Protein AF-A0A6H5I797-F1 (afdb_monomer)

Secondary structure (DSSP, 8-state):
---TT--------TTSGGGGGHHHHHHHHHHHHHHHHHHHHTTTS-HHHHHHHHHHHHHHHHHHHHHHHHH-S--GGGS-HHHHHHHHHHHHHHHHHHHTHHHHHHHHHHHHS-GGGS----TTS-------TT--PPP-HHHHHH-HHHHHHHHHHHHHHHHHHTSHHHHHHHHHHH----HHHHHHHHHHHHHHHHHHHHHHHHHHHHHHHHHHHHHHTTSS-HHHHHHHHHHHHHHHHHHHHHHHHHHHHHHTTSTTHHHHHHHHHHHHHHHHHHHHTTHHHHTTHHHHH-TTTHHHHHHHHHHHHHHHHHHHHHHHHHHHHHHHHHH--STT-------

Sequence (343 aa):
MLSKDGRRIKFFLPGKTWEVFWPLLLYSVGYVGSILLAGRWASDHSPQRLLSHGMILNGLLHCVYAMMINFWPYHPYGYPVIMHLLYKLWHVLHGVANSFFLPSAYTILARNVPMRYRASVDDSYEFVDQKGPNYRPPVPWSEMFRSLPVWTLIVTHAVYFVTQFYSPLGQTMTINFYHPATYEELRLLQFKRIVAELPPFFVAIACTLLSGCLSDWLVAKSYLTRDRSRKVFQFVGAAVPMGGLMILRVIFVSSFHTYYYEDVLNVVKFGWLVFVGLACVQSSGFLINHMDLSPYYAGLLVAISEVANQVVMCLLIWIFGFYVSIIAETFYPSRGQTINVFV

Structure (mmCIF, N/CA/C/O backbone):
data_AF-A0A6H5I797-F1
#
_entry.id   AF-A0A6H5I797-F1
#
loop_
_atom_site.group_PDB
_atom_site.id
_atom_site.type_symbol
_atom_site.label_atom_id
_atom_site.label_alt_id
_atom_site.label_comp_id
_atom_site.label_asym_id
_atom_site.label_entity_id
_atom_site.label_seq_id
_atom_site.pdbx_PDB_ins_code
_atom_site.Cartn_x
_atom_site.Cartn_y
_atom_site.Cartn_z
_atom_site.occupancy
_atom_site.B_iso_or_equiv
_atom_site.auth_seq_id
_atom_site.auth_comp_id
_atom_site.auth_asym_id
_atom_site.auth_atom_id
_atom_site.pdbx_PDB_model_num
ATOM 1 N N . MET A 1 1 ? -35.537 34.070 21.928 1.00 33.53 1 MET A N 1
ATOM 2 C CA . MET A 1 1 ? -36.587 33.341 22.673 1.00 33.53 1 MET A CA 1
ATOM 3 C C . MET A 1 1 ? -35.970 32.089 23.277 1.00 33.53 1 MET A C 1
ATOM 5 O O . MET A 1 1 ? -35.456 31.264 22.535 1.00 33.53 1 MET A O 1
ATOM 9 N N . LEU A 1 2 ? -35.918 32.010 24.608 1.00 29.94 2 LEU A N 1
ATOM 10 C CA . LEU A 1 2 ? -35.409 30.859 25.362 1.00 29.94 2 LEU A CA 1
ATOM 11 C C . LEU A 1 2 ? -36.492 29.770 25.425 1.00 29.94 2 LEU A C 1
ATOM 13 O O . LEU A 1 2 ? -37.646 30.078 25.711 1.00 29.94 2 LEU A O 1
ATOM 17 N N . SER A 1 3 ? -36.116 28.517 25.162 1.00 38.38 3 SER A N 1
ATOM 18 C CA . SER A 1 3 ? -36.934 27.344 25.497 1.00 38.38 3 SER A CA 1
ATOM 19 C C . SER A 1 3 ? -36.911 27.120 27.015 1.00 38.38 3 SER A C 1
ATOM 21 O O . SER A 1 3 ? -35.909 27.421 27.667 1.00 38.38 3 SER A O 1
ATOM 23 N N . LYS A 1 4 ? -38.015 26.599 27.562 1.00 43.41 4 LYS A N 1
ATOM 24 C CA . LYS A 1 4 ? -38.332 26.479 28.998 1.00 43.41 4 LYS A CA 1
ATOM 25 C C . LYS A 1 4 ? -37.363 25.629 29.845 1.00 43.41 4 LYS A C 1
ATOM 27 O O . LYS A 1 4 ? -37.503 25.644 31.059 1.00 43.41 4 LYS A O 1
ATOM 32 N N . ASP A 1 5 ? -36.342 24.998 29.260 1.00 44.72 5 ASP A N 1
ATOM 33 C CA . ASP A 1 5 ? -35.442 24.071 29.972 1.00 44.72 5 ASP A CA 1
ATOM 34 C C . ASP A 1 5 ? -34.021 24.598 30.243 1.00 44.72 5 ASP A C 1
ATOM 36 O O . ASP A 1 5 ? -33.109 23.819 30.517 1.00 44.72 5 ASP A O 1
ATOM 40 N N . GLY A 1 6 ? -33.764 25.906 30.138 1.00 40.03 6 GLY A N 1
ATOM 41 C CA . GLY A 1 6 ? -32.477 26.501 30.554 1.00 40.03 6 GLY A CA 1
ATOM 42 C C . GLY A 1 6 ? -31.237 26.059 29.753 1.00 40.03 6 GLY A C 1
ATOM 43 O O . GLY A 1 6 ? -30.152 26.615 29.928 1.00 40.03 6 GLY A O 1
ATOM 44 N N . ARG A 1 7 ? -31.368 25.121 28.808 1.00 39.78 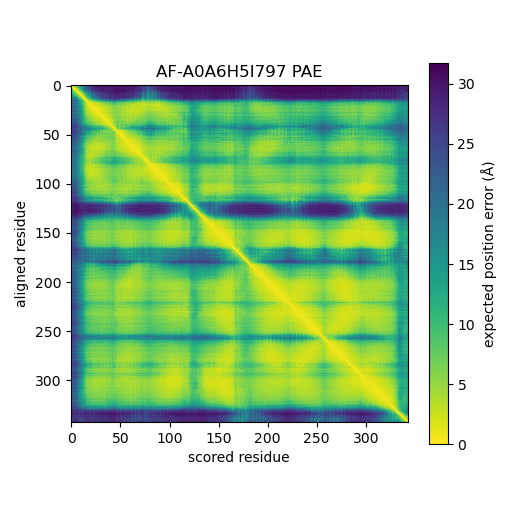7 ARG A N 1
ATOM 45 C CA . ARG A 1 7 ? -30.320 24.797 27.839 1.00 39.78 7 ARG A CA 1
ATOM 46 C C . ARG A 1 7 ? -30.306 25.897 26.790 1.00 39.78 7 ARG A C 1
ATOM 48 O O . ARG A 1 7 ? -31.225 26.014 25.981 1.00 39.78 7 ARG A O 1
ATOM 55 N N . ARG A 1 8 ? -29.250 26.717 26.798 1.00 33.53 8 ARG A N 1
ATOM 56 C CA . ARG A 1 8 ? -28.963 27.636 25.691 1.00 33.53 8 ARG A CA 1
ATOM 57 C C . ARG A 1 8 ? -28.931 26.813 24.404 1.00 33.53 8 ARG A C 1
ATOM 59 O O . ARG A 1 8 ? -27.980 26.069 24.176 1.00 33.53 8 ARG A O 1
ATOM 66 N N . ILE A 1 9 ? -29.942 26.968 23.553 1.00 41.69 9 ILE A N 1
ATOM 67 C CA . ILE A 1 9 ? -29.821 26.611 22.142 1.00 41.69 9 ILE A CA 1
ATOM 68 C C . ILE A 1 9 ? -28.758 27.569 21.608 1.00 41.69 9 ILE A C 1
ATOM 70 O O . ILE A 1 9 ? -29.028 28.747 21.373 1.00 41.69 9 ILE A O 1
ATOM 74 N N . LYS A 1 10 ? -27.509 27.098 21.526 1.00 39.59 10 LYS A N 1
ATOM 75 C CA . LYS A 1 10 ? -26.459 27.802 20.796 1.00 39.59 10 LYS A CA 1
ATOM 76 C C . LYS A 1 10 ? -26.920 27.831 19.343 1.00 39.59 10 LYS A C 1
ATOM 78 O O . LYS A 1 10 ? -26.756 26.853 18.622 1.00 39.59 10 LYS A O 1
ATOM 83 N N . PHE A 1 11 ? -27.519 28.942 18.925 1.00 38.69 11 PHE A N 1
ATOM 84 C CA . PHE A 1 11 ? -27.582 29.288 17.514 1.00 38.69 11 PHE A CA 1
ATOM 85 C C . PHE A 1 11 ? -26.130 29.372 17.041 1.00 38.69 11 PHE A C 1
ATOM 87 O O . PHE A 1 11 ? -25.407 30.303 17.393 1.00 38.69 11 PHE A O 1
ATOM 94 N N . PHE A 1 12 ? -25.670 28.330 16.347 1.00 47.66 12 PHE A N 1
ATOM 95 C CA . PHE A 1 12 ? -24.372 28.335 15.689 1.00 47.66 12 PHE A CA 1
ATOM 96 C C . PHE A 1 12 ? -24.355 29.531 14.737 1.00 47.66 12 PHE A C 1
ATOM 98 O O . PHE A 1 12 ? -25.178 29.621 13.828 1.00 47.66 12 PHE A O 1
ATOM 105 N N . LEU A 1 13 ? -23.450 30.475 14.995 1.00 46.41 13 LEU A N 1
ATOM 106 C CA . LEU A 1 13 ? -23.234 31.639 14.147 1.00 46.41 13 LEU A CA 1
ATOM 107 C C . LEU A 1 13 ? -23.001 31.163 12.697 1.00 46.41 13 LEU A C 1
ATOM 109 O O . LEU A 1 13 ? -22.087 30.364 12.471 1.00 46.41 13 LEU A O 1
ATOM 113 N N . PRO A 1 14 ? -23.773 31.651 11.709 1.00 50.31 14 PRO A N 1
ATOM 114 C CA . PRO A 1 14 ? -23.745 31.170 10.322 1.00 50.31 14 PRO A CA 1
ATOM 115 C C . PRO A 1 14 ? -22.442 31.486 9.560 1.00 50.31 14 PRO A C 1
ATOM 117 O O . PRO A 1 14 ? -22.324 31.147 8.389 1.00 50.31 14 PRO A O 1
ATOM 120 N N . GLY A 1 15 ? -21.448 32.108 10.203 1.00 59.19 15 GLY A N 1
ATOM 121 C CA . GLY A 1 15 ? -20.184 32.490 9.566 1.00 59.19 15 GLY A CA 1
ATOM 122 C C . GLY A 1 15 ? -19.125 31.384 9.481 1.00 59.19 15 GLY A C 1
ATOM 123 O O . GLY A 1 15 ? -18.232 31.485 8.650 1.00 59.19 15 GLY A O 1
ATOM 124 N N . LYS A 1 16 ? -19.201 30.331 10.311 1.00 65.06 16 LYS A N 1
ATOM 125 C CA . LYS A 1 16 ? -18.132 29.309 10.422 1.00 65.06 16 LYS A CA 1
ATOM 126 C C . LYS A 1 16 ? -18.528 27.896 9.987 1.00 65.06 16 LYS A C 1
ATOM 128 O O . LYS A 1 16 ? -17.754 26.960 10.150 1.00 65.06 16 LYS A O 1
ATOM 133 N N . THR A 1 17 ? -19.724 27.709 9.432 1.00 70.69 17 THR A N 1
ATOM 134 C CA . THR A 1 17 ? -20.195 26.391 8.956 1.00 70.69 17 THR A CA 1
ATOM 135 C C . THR A 1 17 ? -19.337 25.839 7.816 1.00 70.69 17 THR A C 1
ATOM 137 O O . THR A 1 17 ? -19.175 24.629 7.691 1.00 70.69 17 THR A O 1
ATOM 140 N N . TRP A 1 18 ? -18.726 26.721 7.023 1.00 81.25 18 TRP A N 1
ATOM 141 C CA . TRP A 1 18 ? -17.834 26.348 5.926 1.00 81.25 18 TRP A CA 1
ATOM 142 C C . TRP A 1 18 ? -16.467 25.838 6.394 1.00 81.25 18 TRP A C 1
ATOM 144 O O . TRP A 1 18 ? -15.746 25.218 5.614 1.00 81.25 18 TRP A O 1
ATOM 154 N N . GLU A 1 19 ? -16.103 26.029 7.668 1.00 84.75 19 GLU A N 1
ATOM 155 C CA . GLU A 1 19 ? -14.804 25.565 8.160 1.00 84.75 19 GLU A CA 1
ATOM 156 C C . GLU A 1 19 ? -14.690 24.033 8.207 1.00 84.75 19 GLU A C 1
ATOM 158 O O . GLU A 1 19 ? -13.588 23.492 8.245 1.00 84.75 19 GLU A O 1
ATOM 163 N N . VAL A 1 20 ? -15.818 23.325 8.121 1.00 82.38 20 VAL A N 1
ATOM 164 C CA . VAL A 1 20 ? -15.899 21.858 8.063 1.00 82.38 20 VAL A CA 1
ATOM 165 C C . VAL A 1 20 ? -15.230 21.283 6.799 1.00 82.38 20 VAL A C 1
ATOM 167 O O . VAL A 1 20 ? -14.784 20.136 6.796 1.00 82.38 20 VAL A O 1
ATOM 170 N N . PHE A 1 21 ? -15.119 22.072 5.725 1.00 85.69 21 PHE A N 1
ATOM 171 C CA . PHE A 1 21 ? -14.580 21.621 4.435 1.00 85.69 21 PHE A CA 1
ATOM 172 C C . PHE A 1 21 ? -13.052 21.781 4.308 1.00 85.69 21 PHE A C 1
ATOM 174 O O . PHE A 1 21 ? -12.435 21.119 3.469 1.00 85.69 21 PHE A O 1
ATOM 181 N N . TRP A 1 22 ? -12.427 22.611 5.154 1.00 86.81 22 TRP A N 1
ATOM 182 C CA . TRP A 1 22 ? -10.995 22.936 5.078 1.00 86.81 22 TRP A CA 1
ATOM 183 C C . TRP A 1 22 ? -10.050 21.738 5.202 1.00 86.81 22 TRP A C 1
ATOM 185 O O . TRP A 1 22 ? -9.123 21.668 4.393 1.00 86.81 22 TRP A O 1
ATOM 195 N N . PRO A 1 23 ? -10.240 20.782 6.137 1.00 87.12 23 PRO A N 1
ATOM 196 C CA . PRO A 1 23 ? -9.301 19.672 6.284 1.00 87.12 23 PRO A CA 1
ATOM 197 C C . PRO A 1 23 ? -9.119 18.865 4.999 1.00 87.12 23 PRO A C 1
ATOM 199 O O . PRO A 1 23 ? -7.999 18.503 4.650 1.00 87.12 23 PRO A O 1
ATOM 202 N N . LEU A 1 24 ? -10.214 18.617 4.272 1.00 84.38 24 LEU A N 1
ATOM 203 C CA . LEU A 1 24 ? -10.170 17.855 3.027 1.00 84.38 24 LEU A CA 1
ATOM 204 C C . LEU A 1 24 ? -9.509 18.657 1.895 1.00 84.38 24 LEU A C 1
ATOM 206 O O . LEU A 1 24 ? -8.706 18.110 1.143 1.00 84.38 24 LEU A O 1
ATOM 210 N N . LEU A 1 25 ? -9.796 19.959 1.813 1.00 85.38 25 LEU A N 1
ATOM 211 C CA . LEU A 1 25 ? -9.177 20.843 0.826 1.00 85.38 25 LEU A CA 1
ATOM 212 C C . LEU A 1 25 ? -7.657 20.944 1.029 1.00 85.38 25 LEU A C 1
ATOM 214 O O . LEU A 1 25 ? -6.895 20.794 0.076 1.00 85.38 25 LEU A O 1
ATOM 218 N N . LEU A 1 26 ? -7.215 21.158 2.272 1.00 86.00 26 LEU A N 1
ATOM 219 C CA . LEU A 1 26 ? -5.796 21.234 2.629 1.00 86.00 26 LEU A CA 1
ATOM 220 C C . LEU A 1 26 ? -5.072 19.920 2.329 1.00 86.00 26 LEU A C 1
ATOM 222 O O . LEU A 1 26 ? -3.973 19.946 1.775 1.00 86.00 26 LEU A O 1
ATOM 226 N N . TYR A 1 27 ? -5.713 18.786 2.627 1.00 85.50 27 TYR A N 1
ATOM 227 C CA . TYR A 1 27 ? -5.203 17.472 2.251 1.00 85.50 27 TYR A CA 1
ATOM 228 C C . TYR A 1 27 ? -4.970 17.377 0.737 1.00 85.50 27 TYR A C 1
ATOM 230 O O . TYR A 1 27 ? -3.868 17.043 0.325 1.00 85.50 27 TYR A O 1
ATOM 238 N N . SER A 1 28 ? -5.926 17.762 -0.110 1.00 81.56 28 SER A N 1
ATOM 239 C CA . SER A 1 28 ? -5.713 17.709 -1.566 1.00 81.56 28 SER A CA 1
ATOM 240 C C . SER A 1 28 ? -4.633 18.616 -2.092 1.00 81.56 28 SER A C 1
ATOM 242 O O . SER A 1 28 ? -3.858 18.210 -2.953 1.00 81.56 28 SER A O 1
ATOM 244 N N . VAL A 1 29 ? -4.584 19.854 -1.607 1.00 83.44 29 VAL A N 1
ATOM 245 C CA . VAL A 1 29 ? -3.549 20.792 -2.043 1.00 83.44 29 VAL A CA 1
ATOM 246 C C . VAL A 1 29 ? -2.172 20.224 -1.690 1.00 83.44 29 VAL A C 1
ATOM 248 O O . VAL A 1 29 ? -1.271 20.235 -2.530 1.00 83.44 29 VAL A O 1
ATOM 251 N N . GLY A 1 30 ? -2.036 19.635 -0.497 1.00 82.94 30 GLY A N 1
ATOM 252 C CA . GLY A 1 30 ? -0.839 18.899 -0.100 1.00 82.94 30 GLY A CA 1
ATOM 253 C C . GLY A 1 30 ? -0.569 17.672 -0.974 1.00 82.94 30 GLY A C 1
ATOM 254 O O . GLY A 1 30 ? 0.572 17.453 -1.372 1.00 82.94 30 GLY A O 1
ATOM 255 N N . TYR A 1 31 ? -1.604 16.907 -1.332 1.00 79.00 31 TYR A N 1
ATOM 256 C CA . TYR A 1 31 ? -1.493 15.684 -2.132 1.00 79.00 31 TYR A CA 1
ATOM 257 C C . TYR A 1 31 ? -0.987 15.998 -3.536 1.00 79.00 31 TYR A C 1
ATOM 259 O O . TYR A 1 31 ? 0.056 15.498 -3.957 1.00 79.00 31 TYR A O 1
ATOM 267 N N . VAL A 1 32 ? -1.656 16.914 -4.232 1.00 77.88 32 VAL A N 1
ATOM 268 C CA . VAL A 1 32 ? -1.263 17.354 -5.573 1.00 77.88 32 VAL A CA 1
ATOM 269 C C . VAL A 1 32 ? 0.124 17.998 -5.543 1.00 77.88 32 VAL A C 1
ATOM 271 O O . VAL A 1 32 ? 0.976 17.664 -6.367 1.00 77.88 32 VAL A O 1
ATOM 274 N N . GLY A 1 33 ? 0.391 18.868 -4.563 1.00 76.75 33 GLY A N 1
ATOM 275 C CA . GLY A 1 33 ? 1.701 19.500 -4.393 1.00 76.75 33 GLY A CA 1
ATOM 276 C C . GLY A 1 33 ? 2.824 18.482 -4.183 1.00 76.75 33 GLY A C 1
ATOM 277 O O . GLY A 1 33 ? 3.874 18.584 -4.818 1.00 76.75 33 GLY A O 1
ATOM 278 N N . SER A 1 34 ? 2.588 17.460 -3.357 1.00 75.62 34 SER A N 1
ATOM 279 C CA . SER A 1 34 ? 3.562 16.402 -3.070 1.00 75.62 34 SER A CA 1
ATOM 280 C C . SER A 1 34 ? 3.952 15.602 -4.309 1.00 75.62 34 SER A C 1
ATOM 282 O O . SER A 1 34 ? 5.135 15.365 -4.553 1.00 75.62 34 SER A O 1
ATOM 284 N N . ILE A 1 35 ? 2.965 15.250 -5.132 1.00 70.94 35 ILE A N 1
ATOM 285 C CA . ILE A 1 35 ? 3.157 14.503 -6.373 1.00 70.94 35 ILE A CA 1
ATOM 286 C C . ILE A 1 35 ? 3.951 15.327 -7.388 1.00 70.94 35 ILE A C 1
ATOM 288 O O . ILE A 1 35 ? 4.846 14.798 -8.045 1.00 70.94 35 ILE A O 1
ATOM 292 N N . LEU A 1 36 ? 3.659 16.625 -7.509 1.00 69.94 36 LEU A N 1
ATOM 293 C CA . LEU A 1 36 ? 4.378 17.521 -8.419 1.00 69.94 36 LEU A CA 1
ATOM 294 C C . LEU A 1 36 ? 5.838 17.727 -7.995 1.00 69.94 36 LEU A C 1
ATOM 296 O O . LEU A 1 36 ? 6.734 17.706 -8.842 1.00 69.94 36 LEU A O 1
ATOM 300 N N . LEU A 1 37 ? 6.087 17.896 -6.693 1.00 69.38 37 LEU A N 1
ATOM 301 C CA . LEU A 1 37 ? 7.438 18.013 -6.138 1.00 69.38 37 LEU A CA 1
ATOM 302 C C . LEU A 1 37 ? 8.238 16.724 -6.338 1.00 69.38 37 LEU A C 1
ATOM 304 O O . LEU A 1 37 ? 9.382 16.783 -6.789 1.00 69.38 37 LEU A O 1
ATOM 308 N N . ALA A 1 38 ? 7.619 15.566 -6.090 1.00 66.94 38 ALA A N 1
ATOM 309 C CA . ALA A 1 38 ? 8.217 14.275 -6.403 1.00 66.94 38 ALA 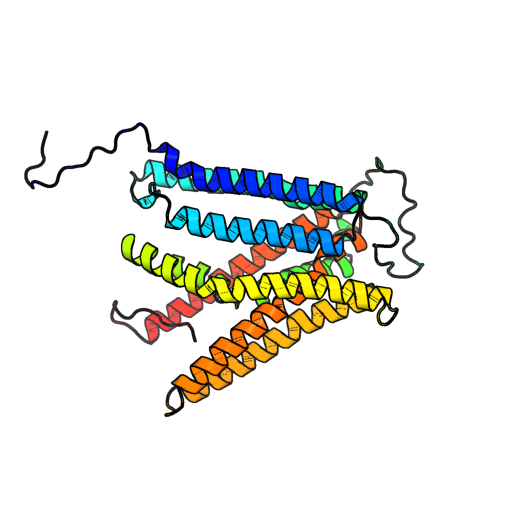A CA 1
ATOM 310 C C . ALA A 1 38 ? 8.524 14.174 -7.910 1.00 66.94 38 ALA A C 1
ATOM 312 O O . ALA A 1 38 ? 9.651 13.900 -8.302 1.00 66.94 38 ALA A O 1
ATOM 313 N N . GLY A 1 39 ? 7.575 14.510 -8.784 1.00 62.28 39 GLY A N 1
ATOM 314 C CA . GLY A 1 39 ? 7.788 14.499 -10.233 1.00 62.28 39 GLY A CA 1
ATOM 315 C C . GLY A 1 39 ? 8.987 15.334 -10.705 1.00 62.28 39 GLY A C 1
ATOM 316 O O . GLY A 1 39 ? 9.676 14.918 -11.632 1.00 62.28 39 GLY A O 1
ATOM 317 N N . ARG A 1 40 ? 9.282 16.475 -10.063 1.00 65.62 40 ARG A N 1
ATOM 318 C CA . ARG A 1 40 ? 10.490 17.271 -10.355 1.00 65.62 40 ARG A CA 1
ATOM 319 C C . ARG A 1 40 ? 11.770 16.611 -9.856 1.00 65.62 40 ARG A C 1
ATOM 321 O O . ARG A 1 40 ? 12.739 16.567 -10.594 1.00 65.62 40 ARG A O 1
ATOM 328 N N . TRP A 1 41 ? 11.766 16.062 -8.644 1.00 64.50 41 TRP A N 1
ATOM 329 C CA . TRP A 1 41 ? 12.924 15.347 -8.090 1.00 64.50 41 TRP A CA 1
ATOM 330 C C . TRP A 1 41 ? 13.309 14.110 -8.935 1.00 64.50 41 TRP A C 1
ATOM 332 O O . TRP A 1 41 ? 14.457 13.662 -8.929 1.00 64.50 41 TRP A O 1
ATOM 342 N N . ALA A 1 42 ? 12.343 13.572 -9.690 1.00 56.03 42 ALA A N 1
ATOM 343 C CA . ALA A 1 42 ? 12.475 12.404 -10.560 1.00 56.03 42 ALA A CA 1
ATOM 344 C C . ALA A 1 42 ? 13.542 12.545 -11.639 1.00 56.03 42 ALA A C 1
ATOM 346 O O . ALA A 1 42 ? 14.129 11.540 -12.033 1.00 56.03 42 ALA A O 1
ATOM 347 N N . SER A 1 43 ? 13.741 13.761 -12.159 1.00 57.62 43 SER A N 1
ATOM 348 C CA . SER A 1 43 ? 14.631 13.993 -13.299 1.00 57.62 43 SER A CA 1
ATOM 349 C C . SER A 1 43 ? 16.074 13.607 -12.987 1.00 57.62 43 SER A C 1
ATOM 351 O O . SER A 1 43 ? 16.812 13.219 -13.891 1.00 57.62 43 SER A O 1
ATOM 353 N N . ASP A 1 44 ? 16.440 13.639 -11.703 1.00 59.50 44 ASP A N 1
ATOM 354 C CA . ASP A 1 44 ? 17.831 13.567 -11.267 1.00 59.50 44 ASP A CA 1
ATOM 355 C C . ASP A 1 44 ? 18.157 12.256 -10.516 1.00 59.50 44 ASP A C 1
ATOM 357 O O . ASP A 1 44 ? 19.322 11.969 -10.246 1.00 59.50 44 ASP A O 1
ATOM 361 N N . HIS A 1 45 ? 17.152 11.428 -10.183 1.00 65.38 45 HIS A N 1
ATOM 362 C CA . HIS A 1 45 ? 17.289 10.263 -9.288 1.00 65.38 45 HIS A CA 1
ATOM 363 C C . HIS A 1 45 ? 16.643 8.977 -9.839 1.00 65.38 45 HIS A C 1
ATOM 365 O O . HIS A 1 45 ? 15.950 8.989 -10.854 1.00 65.38 45 HIS A O 1
ATOM 371 N N . SER A 1 46 ? 16.874 7.826 -9.181 1.00 67.56 46 SER A N 1
ATOM 372 C CA . SER A 1 46 ? 16.236 6.569 -9.597 1.00 67.56 46 SER A CA 1
ATOM 373 C C . SER A 1 46 ? 14.705 6.654 -9.430 1.00 67.56 46 SER A C 1
ATOM 375 O O . SER A 1 46 ? 14.222 7.142 -8.401 1.00 67.56 46 SER A O 1
ATOM 377 N N . PRO A 1 47 ? 13.915 6.155 -10.401 1.00 65.25 47 PRO A N 1
ATOM 378 C CA . PRO A 1 47 ? 12.452 6.181 -10.329 1.00 65.25 47 PRO A CA 1
ATOM 379 C C . PRO A 1 47 ? 11.901 5.448 -9.107 1.00 65.25 47 PRO A C 1
ATOM 381 O O . PRO A 1 47 ? 10.882 5.842 -8.553 1.00 65.25 47 PRO A O 1
ATOM 384 N N . GLN A 1 48 ? 12.599 4.394 -8.674 1.00 66.75 48 GLN A N 1
ATOM 385 C CA . GLN A 1 48 ? 12.237 3.598 -7.509 1.00 66.75 48 GLN A CA 1
ATOM 386 C C . GLN A 1 48 ? 12.315 4.416 -6.229 1.00 66.75 48 GLN A C 1
ATOM 388 O O . GLN A 1 48 ? 11.336 4.497 -5.491 1.00 66.75 48 GLN A O 1
ATOM 393 N N . ARG A 1 49 ? 13.442 5.104 -6.011 1.00 67.00 49 ARG A N 1
ATOM 394 C CA . ARG A 1 49 ? 13.592 6.014 -4.875 1.00 67.00 49 ARG A CA 1
ATOM 395 C C . ARG A 1 49 ? 12.533 7.091 -4.921 1.00 67.00 49 ARG A C 1
ATOM 397 O O . ARG A 1 49 ? 11.925 7.359 -3.894 1.00 67.00 49 ARG A O 1
ATOM 404 N N . LEU A 1 50 ? 12.278 7.678 -6.086 1.00 69.06 50 LEU A N 1
ATOM 405 C CA . LEU A 1 50 ? 11.269 8.716 -6.188 1.00 69.06 50 LEU A CA 1
ATOM 406 C C . LEU A 1 50 ? 9.898 8.235 -5.735 1.00 69.06 50 LEU A C 1
ATOM 408 O O . LEU A 1 50 ? 9.242 8.895 -4.933 1.00 69.06 50 LEU A O 1
ATOM 412 N N . LEU A 1 51 ? 9.466 7.104 -6.270 1.00 68.69 51 LEU A N 1
ATOM 413 C CA . LEU A 1 51 ? 8.148 6.584 -5.987 1.00 68.69 51 LEU A CA 1
ATOM 414 C C . LEU A 1 51 ? 8.011 6.232 -4.501 1.00 68.69 51 LEU A C 1
ATOM 416 O O . LEU A 1 51 ? 6.997 6.557 -3.889 1.00 68.69 51 LEU A O 1
ATOM 420 N N . SER A 1 52 ? 9.073 5.689 -3.895 1.00 67.19 52 SER A N 1
ATOM 421 C CA . SER A 1 52 ? 9.153 5.499 -2.446 1.00 67.19 52 SER A CA 1
ATOM 422 C C . SER A 1 52 ? 9.027 6.825 -1.684 1.00 67.19 52 SER A C 1
ATOM 424 O O . SER A 1 52 ? 8.234 6.901 -0.754 1.00 67.19 52 SER A O 1
ATOM 426 N N . HIS A 1 53 ? 9.724 7.896 -2.083 1.00 69.69 53 HIS A N 1
ATOM 427 C CA . HIS A 1 53 ? 9.602 9.212 -1.431 1.00 69.69 53 HIS A CA 1
ATOM 428 C C . HIS A 1 53 ? 8.204 9.826 -1.606 1.00 69.69 53 HIS A C 1
ATOM 430 O O . HIS A 1 53 ? 7.647 10.371 -0.654 1.00 69.69 53 HIS A O 1
ATOM 436 N N . GLY A 1 54 ? 7.610 9.705 -2.796 1.00 70.19 54 GLY A N 1
ATOM 437 C CA . GLY A 1 54 ? 6.249 10.161 -3.078 1.00 70.19 54 GLY A CA 1
ATOM 438 C C . GLY A 1 54 ? 5.209 9.437 -2.224 1.00 70.19 54 GLY A C 1
ATOM 439 O O . GLY A 1 54 ? 4.324 10.076 -1.660 1.00 70.19 54 GLY A O 1
ATOM 440 N N . MET A 1 55 ? 5.355 8.122 -2.043 1.00 69.56 55 MET A N 1
ATOM 441 C CA . MET A 1 55 ? 4.493 7.347 -1.147 1.00 69.56 55 MET A CA 1
ATOM 442 C C . MET A 1 55 ? 4.632 7.754 0.316 1.00 69.56 55 MET A C 1
ATOM 444 O O . MET A 1 55 ? 3.640 7.739 1.035 1.00 69.56 55 MET A O 1
ATOM 448 N N . ILE A 1 56 ? 5.825 8.148 0.761 1.00 71.56 56 ILE A N 1
ATOM 449 C CA . ILE A 1 56 ? 6.041 8.621 2.135 1.00 71.56 56 ILE A CA 1
ATOM 450 C C . ILE A 1 56 ? 5.375 9.958 2.345 1.00 71.56 56 ILE A C 1
ATOM 452 O O . ILE A 1 56 ? 4.656 10.127 3.321 1.00 71.56 56 ILE A O 1
ATOM 456 N N . LEU A 1 57 ? 5.602 10.905 1.437 1.00 74.50 57 LEU A N 1
ATOM 457 C CA . LEU A 1 57 ? 5.001 12.223 1.548 1.00 74.50 57 LEU A CA 1
ATOM 458 C C . LEU A 1 57 ? 3.474 12.110 1.509 1.00 74.50 57 LEU A C 1
ATOM 460 O O . LEU A 1 57 ? 2.798 12.737 2.321 1.00 74.50 57 LEU A O 1
ATOM 464 N N . ASN A 1 58 ? 2.945 11.226 0.658 1.00 76.38 58 ASN A N 1
ATOM 465 C CA . ASN A 1 58 ? 1.529 10.891 0.656 1.00 76.38 58 ASN A CA 1
ATOM 466 C C . ASN A 1 58 ? 1.075 10.237 1.975 1.00 76.38 58 ASN A C 1
ATOM 468 O O . ASN A 1 58 ? 0.079 10.648 2.562 1.00 76.38 58 ASN A O 1
ATOM 472 N N . GLY A 1 59 ? 1.805 9.244 2.481 1.00 75.50 59 GLY A N 1
ATOM 473 C CA . GLY A 1 59 ? 1.493 8.586 3.749 1.00 75.50 59 GLY A CA 1
ATOM 474 C C . GLY A 1 59 ? 1.472 9.575 4.915 1.00 75.50 59 GLY A C 1
ATOM 475 O O . GLY A 1 59 ? 0.531 9.588 5.706 1.00 75.50 59 GLY A O 1
ATOM 476 N N . LEU A 1 60 ? 2.486 10.437 5.019 1.00 79.62 60 LEU A N 1
ATOM 477 C CA . LEU A 1 60 ? 2.575 11.478 6.045 1.00 79.62 60 LEU A CA 1
ATOM 478 C C . LEU A 1 60 ? 1.396 12.440 5.942 1.00 79.62 60 LEU A C 1
ATOM 480 O O . LEU A 1 60 ? 0.789 12.785 6.951 1.00 79.62 60 LEU A O 1
ATOM 484 N N . LEU A 1 61 ? 1.031 12.823 4.722 1.00 82.19 61 LEU A N 1
ATOM 485 C CA . LEU A 1 61 ? -0.124 13.663 4.463 1.00 82.19 61 LEU A CA 1
ATOM 486 C C . LEU A 1 61 ? -1.439 12.983 4.886 1.00 82.19 61 LEU A C 1
ATOM 488 O O . LEU A 1 61 ? -2.295 13.642 5.473 1.00 82.19 61 LEU A O 1
ATOM 492 N N . HIS A 1 62 ? -1.592 11.673 4.667 1.00 77.62 62 HIS A N 1
ATOM 493 C CA . HIS A 1 62 ? -2.724 10.902 5.192 1.00 77.62 62 HIS A CA 1
ATOM 494 C C . HIS A 1 62 ? -2.758 10.896 6.727 1.00 77.62 62 HIS A C 1
ATOM 496 O O . HIS A 1 62 ? -3.828 11.070 7.309 1.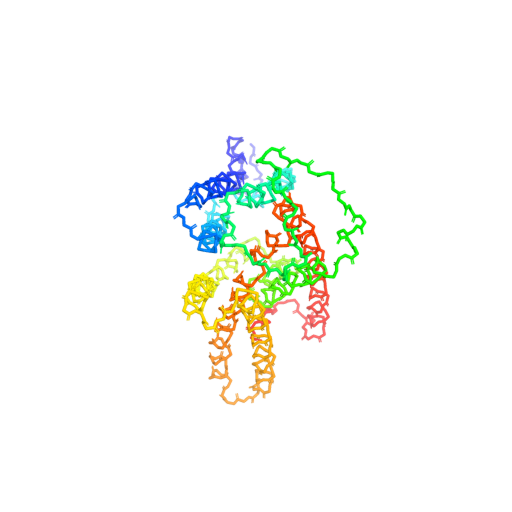00 77.62 62 HIS A O 1
ATOM 502 N N . CYS A 1 63 ? -1.607 10.750 7.392 1.00 77.50 63 CYS A N 1
ATOM 503 C CA . CYS A 1 63 ? -1.513 10.824 8.852 1.00 77.50 63 CYS A CA 1
ATOM 504 C C . CYS A 1 63 ? -1.900 12.218 9.371 1.00 77.50 63 CYS A C 1
ATOM 506 O O . CYS A 1 63 ? -2.700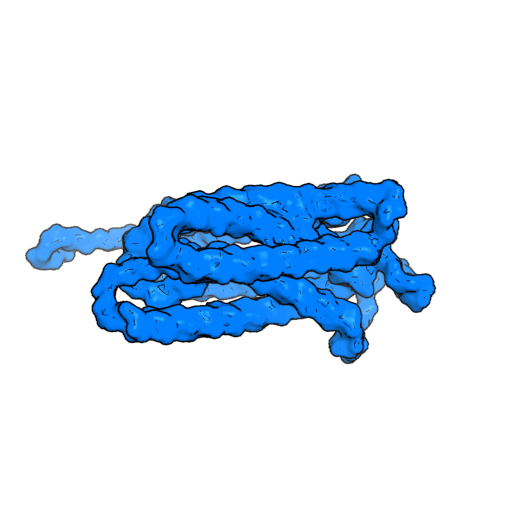 12.341 10.301 1.00 77.50 63 CYS A O 1
ATOM 508 N N . VAL A 1 64 ? -1.383 13.274 8.738 1.00 82.38 64 VAL A N 1
ATOM 509 C CA . VAL A 1 64 ? -1.736 14.664 9.053 1.00 82.38 64 VAL A CA 1
ATOM 510 C C . VAL A 1 64 ? -3.231 14.881 8.862 1.00 82.38 64 VAL A C 1
ATOM 512 O O . VAL A 1 64 ? -3.878 15.429 9.745 1.00 82.38 64 VAL A O 1
ATOM 515 N N . TYR A 1 65 ? -3.814 14.391 7.769 1.00 83.12 65 TYR A N 1
ATOM 516 C CA . TYR A 1 65 ? -5.249 14.491 7.527 1.00 83.12 65 TYR A CA 1
ATOM 517 C C . TYR A 1 65 ? -6.086 13.750 8.575 1.00 83.12 65 TYR A C 1
ATOM 519 O O . TYR A 1 65 ? -7.068 14.302 9.075 1.00 83.12 65 TYR A O 1
ATOM 527 N N . ALA A 1 66 ? -5.677 12.540 8.966 1.00 76.81 66 ALA A N 1
ATOM 528 C CA . ALA A 1 66 ? -6.337 11.783 10.026 1.00 76.81 66 ALA A CA 1
ATOM 529 C C . ALA A 1 66 ? -6.317 12.547 11.360 1.00 76.81 66 ALA A C 1
ATOM 531 O O . ALA A 1 66 ? -7.350 12.662 12.024 1.00 76.81 66 ALA A O 1
ATOM 532 N N . MET A 1 67 ? -5.173 13.135 11.725 1.00 79.19 67 MET A N 1
ATOM 533 C CA . MET A 1 67 ? -5.060 14.010 12.895 1.00 79.19 67 MET A CA 1
ATOM 534 C C . MET A 1 67 ? -5.935 15.256 12.748 1.00 79.19 67 MET A C 1
ATOM 536 O O . MET A 1 67 ? -6.682 15.588 13.667 1.00 79.19 67 MET A O 1
ATOM 540 N N . MET A 1 68 ? -5.897 15.915 11.588 1.00 82.56 68 MET A N 1
ATOM 541 C CA . MET A 1 68 ? -6.692 17.106 11.315 1.00 82.56 68 MET A CA 1
ATOM 542 C C . MET A 1 68 ? -8.173 16.827 11.516 1.00 82.56 68 MET A C 1
ATOM 544 O O . MET A 1 68 ? -8.779 17.542 12.293 1.00 82.56 68 MET A O 1
ATOM 548 N N . ILE A 1 69 ? -8.756 15.782 10.917 1.00 78.50 69 ILE A N 1
ATOM 549 C CA . ILE A 1 69 ? -10.186 15.466 11.102 1.00 78.50 69 ILE A CA 1
ATOM 550 C C . ILE A 1 69 ? -10.542 15.283 12.584 1.00 78.50 69 ILE A C 1
ATOM 552 O O . ILE A 1 69 ? -11.583 15.763 13.031 1.00 78.50 69 ILE A O 1
ATOM 556 N N . ASN A 1 70 ? -9.680 14.613 13.352 1.00 74.69 70 ASN A N 1
ATOM 557 C CA . ASN A 1 70 ? -9.947 14.312 14.758 1.00 74.69 70 ASN A CA 1
ATOM 558 C C . ASN A 1 70 ? -9.867 15.555 15.651 1.00 74.69 70 ASN A C 1
ATOM 560 O O . ASN A 1 70 ? -10.733 15.769 16.508 1.00 74.69 70 ASN A O 1
ATOM 564 N N . PHE A 1 71 ? -8.854 16.393 15.429 1.00 80.06 71 PHE A N 1
ATOM 565 C CA . PHE A 1 71 ? -8.598 17.598 16.217 1.00 80.06 71 PHE A CA 1
ATOM 566 C C . PHE A 1 71 ? -9.284 18.853 15.674 1.00 80.06 71 PHE A C 1
ATOM 568 O O . PHE A 1 71 ? -9.293 19.876 16.361 1.00 80.06 71 PHE A O 1
ATOM 575 N N . TRP A 1 72 ? -9.885 18.802 14.480 1.00 83.94 72 TRP A N 1
ATOM 576 C CA . TRP A 1 72 ? -10.546 19.966 13.905 1.00 83.94 72 TRP A CA 1
ATOM 577 C C . TRP A 1 72 ? -11.717 20.392 14.800 1.00 83.94 72 TRP A C 1
ATOM 579 O O . TRP A 1 72 ? -12.557 19.560 15.166 1.00 83.94 72 TRP A O 1
ATOM 589 N N . PRO A 1 73 ? -11.814 21.682 15.159 1.00 78.25 73 PRO A N 1
ATOM 590 C CA . PRO A 1 73 ? -12.873 22.160 16.043 1.00 78.25 73 PRO A CA 1
ATOM 591 C C . PRO A 1 73 ? -14.270 22.079 15.404 1.00 78.25 73 PRO A C 1
ATOM 593 O O . PRO A 1 73 ? -15.264 22.048 16.128 1.00 78.25 73 PRO A O 1
ATOM 596 N N . TYR A 1 74 ? -14.359 22.005 14.071 1.00 79.94 74 TYR A N 1
ATOM 597 C CA . TYR A 1 74 ? -15.620 22.012 13.324 1.00 79.94 74 TYR A CA 1
ATOM 598 C C . TYR A 1 74 ? -15.891 20.658 12.662 1.00 79.94 74 TYR A C 1
ATOM 600 O O . TYR A 1 74 ? -15.541 20.428 11.506 1.00 79.94 74 TYR A O 1
ATOM 608 N N . HIS A 1 75 ? -16.527 19.748 13.397 1.00 74.88 75 HIS A N 1
ATOM 609 C CA . HIS A 1 75 ? -16.858 18.417 12.887 1.00 74.88 75 HIS A CA 1
ATOM 610 C C . HIS A 1 75 ? -18.261 18.394 12.244 1.00 74.88 75 HIS A C 1
ATOM 612 O O . HIS A 1 75 ? -19.190 18.930 12.852 1.00 74.88 75 HIS A O 1
ATOM 618 N N . PRO A 1 76 ? -18.479 17.743 11.078 1.00 72.12 76 PRO A N 1
ATOM 619 C CA . PRO A 1 76 ? -19.779 17.726 10.383 1.00 72.12 76 PRO A CA 1
ATOM 620 C C . PRO A 1 76 ? -20.945 17.212 11.243 1.00 72.12 76 PRO A C 1
ATOM 622 O O . PRO A 1 76 ? -22.051 17.734 11.146 1.00 72.12 76 PRO A O 1
ATOM 625 N N . TYR A 1 77 ? -20.692 16.250 12.138 1.00 71.25 77 TYR A N 1
ATOM 626 C CA . TYR A 1 77 ? -21.689 15.730 13.090 1.00 71.25 77 TYR A CA 1
ATOM 627 C C . TYR A 1 77 ? -22.186 16.759 14.123 1.00 71.25 77 TYR A C 1
ATOM 629 O O . TYR A 1 77 ? -23.214 16.529 14.752 1.00 71.25 77 TYR A O 1
ATOM 637 N N . GLY A 1 78 ? -21.485 17.884 14.306 1.00 73.94 78 GLY A N 1
ATOM 638 C CA . GLY A 1 78 ? -21.899 18.976 15.194 1.00 73.94 78 GLY A CA 1
ATOM 639 C C . GLY A 1 78 ? -22.839 20.000 14.546 1.00 73.94 78 GLY A C 1
ATOM 640 O O . GLY A 1 78 ? -23.256 20.945 15.214 1.00 73.94 78 GLY A O 1
ATOM 641 N N . TYR A 1 79 ? -23.161 19.838 13.259 1.00 77.31 79 TYR A N 1
ATOM 642 C CA . TYR A 1 79 ? -23.963 20.774 12.470 1.00 77.31 79 TYR A CA 1
ATOM 643 C C . TYR A 1 79 ? -25.292 20.152 12.007 1.00 77.31 79 TYR A C 1
ATOM 645 O O . TYR A 1 79 ? -25.459 18.933 12.054 1.00 77.31 79 TYR A O 1
ATOM 653 N N . PRO A 1 80 ? -26.260 20.969 11.540 1.00 82.94 80 PRO A N 1
ATOM 654 C CA . PRO A 1 80 ? -27.519 20.466 10.997 1.00 82.94 80 PRO A CA 1
ATOM 655 C C . PRO A 1 80 ? -27.313 19.459 9.859 1.00 82.94 80 PRO A C 1
ATOM 657 O O . PRO A 1 80 ? -26.341 19.550 9.108 1.00 82.94 80 PRO A O 1
ATOM 660 N N . VAL A 1 81 ? -28.281 18.555 9.669 1.00 82.94 81 VAL A N 1
ATOM 661 C CA . VAL A 1 81 ? -28.229 17.455 8.682 1.00 82.94 81 VAL A CA 1
ATOM 662 C C . VAL A 1 81 ? -27.830 17.925 7.278 1.00 82.94 81 VAL A C 1
ATOM 664 O O . VAL A 1 81 ? -27.070 17.240 6.598 1.00 82.94 81 VAL A O 1
ATOM 667 N N . ILE A 1 82 ? -28.273 19.113 6.853 1.00 84.12 82 ILE A N 1
ATOM 668 C CA . ILE A 1 82 ? -27.898 19.684 5.551 1.00 84.12 82 ILE A CA 1
ATOM 669 C C . ILE A 1 82 ? -26.380 19.857 5.394 1.00 84.12 82 ILE A C 1
ATOM 671 O O . ILE A 1 82 ? -25.839 19.533 4.343 1.00 84.12 82 ILE A O 1
ATOM 675 N N . MET A 1 83 ? -25.670 20.287 6.440 1.00 83.06 83 MET A N 1
ATOM 676 C CA . MET A 1 83 ? -24.212 20.447 6.405 1.00 83.06 83 MET A CA 1
ATOM 677 C C . MET A 1 83 ? -23.506 19.097 6.333 1.00 83.06 83 MET A C 1
ATOM 679 O O . MET A 1 83 ? -22.516 18.960 5.622 1.00 83.06 83 MET A O 1
ATOM 683 N N . HIS A 1 84 ? -24.045 18.076 6.999 1.00 81.12 84 HIS A N 1
ATOM 684 C CA . HIS A 1 84 ? -23.540 16.707 6.891 1.00 81.12 84 HIS A CA 1
ATOM 685 C C . HIS A 1 84 ? -23.704 16.136 5.476 1.00 81.12 84 HIS A C 1
ATOM 687 O O . HIS A 1 84 ? -22.785 15.516 4.941 1.00 81.12 84 HIS A O 1
ATOM 693 N N . LEU A 1 85 ? -24.853 16.372 4.837 1.00 85.50 85 LEU A N 1
ATOM 694 C CA . LEU A 1 85 ? -25.094 15.957 3.452 1.00 85.50 85 LEU A CA 1
ATOM 695 C C . LEU A 1 85 ? -24.172 16.691 2.472 1.00 85.50 85 LEU A C 1
ATOM 697 O O . LEU A 1 85 ? -23.570 16.050 1.612 1.00 85.50 85 LEU A O 1
ATOM 701 N N . LEU A 1 86 ? -24.005 18.007 2.637 1.00 88.00 86 LEU A N 1
ATOM 702 C CA . LEU A 1 86 ? -23.069 18.801 1.838 1.00 88.00 86 LEU A CA 1
ATOM 703 C C . LEU A 1 86 ? -21.622 18.337 2.033 1.00 88.00 86 LEU A C 1
ATOM 705 O O . LEU A 1 86 ? -20.888 18.227 1.058 1.00 88.00 86 LEU A O 1
ATOM 709 N N . TYR A 1 87 ? -21.221 18.005 3.262 1.00 85.81 87 TYR A N 1
ATOM 710 C CA . TYR A 1 87 ? -19.908 17.431 3.559 1.00 85.81 87 TYR A CA 1
ATOM 711 C C . TYR A 1 87 ? -19.682 16.096 2.843 1.00 85.81 87 TYR A C 1
ATOM 713 O O . TYR A 1 87 ? -18.640 15.905 2.221 1.00 85.81 87 TYR A O 1
ATOM 721 N N . LYS A 1 88 ? -20.666 15.188 2.868 1.00 86.06 88 LYS A N 1
ATOM 722 C CA . LYS A 1 88 ? -20.590 13.918 2.130 1.00 86.06 88 LYS A CA 1
ATOM 723 C C . LYS A 1 88 ? -20.497 14.131 0.621 1.00 86.06 88 LYS A C 1
ATOM 725 O O . LYS A 1 88 ? -19.667 13.500 -0.027 1.00 86.06 88 LYS A O 1
ATOM 730 N N . LEU A 1 89 ? -21.316 15.024 0.066 1.00 88.06 89 LEU A N 1
ATOM 731 C CA . LEU A 1 89 ? -21.267 15.364 -1.356 1.00 88.06 89 LEU A CA 1
ATOM 732 C C . LEU A 1 89 ? -19.904 15.953 -1.736 1.00 88.06 89 LEU A C 1
ATOM 734 O O . LEU A 1 89 ? -19.309 15.526 -2.721 1.00 88.06 89 LEU A O 1
ATOM 738 N N . TRP A 1 90 ? -19.389 16.883 -0.931 1.00 87.50 90 TRP A N 1
ATOM 739 C CA . TRP A 1 90 ? -18.058 17.460 -1.101 1.00 87.50 90 TRP A CA 1
ATOM 740 C C . TRP A 1 90 ? -16.978 16.381 -1.131 1.00 87.50 90 TRP A C 1
ATOM 742 O O . TRP A 1 90 ? -16.166 16.372 -2.048 1.00 87.50 90 TRP A O 1
ATOM 752 N N . HIS A 1 91 ? -17.014 15.430 -0.195 1.00 85.25 91 HIS A N 1
ATOM 753 C CA . HIS A 1 91 ? -16.104 14.281 -0.174 1.00 85.25 91 HIS A CA 1
ATOM 754 C C . HIS A 1 91 ? -16.126 13.464 -1.465 1.00 85.25 91 HIS A C 1
ATOM 756 O O . HIS A 1 91 ? -15.068 13.147 -2.005 1.00 85.25 91 HIS A O 1
ATOM 762 N N . VAL A 1 92 ? -17.316 13.161 -1.987 1.00 87.94 92 VAL A N 1
ATOM 763 C CA . VAL A 1 92 ? -17.470 12.400 -3.236 1.00 87.94 92 VAL A CA 1
ATOM 764 C C . VAL A 1 92 ? -16.923 13.183 -4.428 1.00 87.94 92 VAL A C 1
ATOM 766 O O . VAL A 1 92 ? -16.088 12.665 -5.167 1.00 87.94 92 VAL A O 1
ATOM 769 N N . LEU A 1 93 ? -17.347 14.440 -4.598 1.00 87.75 93 LEU A N 1
ATOM 770 C CA . LEU A 1 93 ? -16.890 15.302 -5.695 1.00 87.75 93 LEU A CA 1
ATOM 771 C C . LEU A 1 93 ? -15.370 15.460 -5.681 1.00 87.75 93 LEU A C 1
ATOM 773 O O . LEU A 1 93 ? -14.704 15.391 -6.713 1.00 87.75 93 LEU A O 1
ATOM 777 N N . HIS A 1 94 ? -14.822 15.622 -4.487 1.00 84.25 94 HIS A N 1
ATOM 778 C CA . HIS A 1 94 ? -13.401 15.747 -4.263 1.00 84.25 94 HIS A CA 1
ATOM 779 C C . HIS A 1 94 ? -12.634 14.450 -4.563 1.00 84.25 94 HIS A C 1
ATOM 781 O O . HIS A 1 94 ? -11.554 14.504 -5.149 1.00 84.25 94 HIS A O 1
ATOM 787 N N . GLY A 1 95 ? -13.177 13.281 -4.215 1.00 84.00 95 GLY A N 1
ATOM 788 C CA . GLY A 1 95 ? -12.611 11.985 -4.602 1.00 84.00 95 GLY A CA 1
ATOM 789 C C . GLY A 1 95 ? -12.568 11.805 -6.121 1.00 84.00 95 GLY A C 1
ATOM 790 O O . GLY A 1 95 ? -11.534 11.424 -6.669 1.00 84.00 95 GLY A O 1
ATOM 791 N N . VAL A 1 96 ? -13.653 12.168 -6.814 1.00 86.56 96 VAL A N 1
ATOM 792 C CA . VAL A 1 96 ? -13.722 12.136 -8.284 1.00 86.56 96 VAL A CA 1
ATOM 793 C C . VAL A 1 96 ? -12.673 13.063 -8.892 1.00 86.56 96 VAL A C 1
ATOM 795 O O . VAL A 1 96 ? -11.908 12.622 -9.746 1.00 86.56 96 VAL A O 1
ATOM 798 N N . ALA A 1 97 ? -12.570 14.305 -8.414 1.00 84.81 97 ALA A N 1
ATOM 799 C CA . ALA A 1 97 ? -11.555 15.251 -8.876 1.00 84.81 97 ALA A CA 1
ATOM 800 C C . ALA A 1 97 ? -10.127 14.716 -8.668 1.00 84.81 97 ALA A C 1
ATOM 802 O O . ALA A 1 97 ? -9.288 14.842 -9.558 1.00 84.81 97 ALA A O 1
ATOM 803 N N . ASN A 1 98 ? -9.858 14.076 -7.524 1.00 81.44 98 ASN A N 1
ATOM 804 C CA . ASN A 1 98 ? -8.518 13.583 -7.216 1.00 81.44 98 ASN A CA 1
ATOM 805 C C . ASN A 1 98 ? -8.112 12.305 -7.952 1.00 81.44 98 ASN A C 1
ATOM 807 O O . ASN A 1 98 ? -6.918 12.064 -8.145 1.00 81.44 98 ASN A O 1
ATOM 811 N N . SER A 1 99 ? -9.083 11.504 -8.393 1.00 82.81 99 SER A N 1
ATOM 812 C CA . SER A 1 99 ? -8.841 10.220 -9.060 1.00 82.81 99 SER A CA 1
ATOM 813 C C . SER A 1 99 ? -7.970 10.329 -10.317 1.00 82.81 99 SER A C 1
ATOM 815 O O . SER A 1 99 ? -7.250 9.392 -10.655 1.00 82.81 99 SER A O 1
ATOM 817 N N . PHE A 1 100 ? -7.969 11.490 -10.979 1.00 84.62 100 PHE A N 1
ATOM 818 C CA . PHE A 1 100 ? -7.187 11.724 -12.192 1.00 84.62 100 PHE A CA 1
ATOM 819 C C . PHE A 1 100 ? -5.706 12.020 -11.918 1.00 84.62 100 PHE A C 1
ATOM 821 O O . PHE A 1 100 ? -4.881 11.858 -12.823 1.00 84.62 100 PHE A O 1
ATOM 828 N N . PHE A 1 101 ? -5.332 12.434 -10.700 1.00 82.06 101 PHE A N 1
ATOM 829 C CA . PHE A 1 101 ? -3.959 12.863 -10.414 1.00 82.06 101 PHE A CA 1
ATOM 830 C C . PHE A 1 101 ? -2.972 11.704 -10.409 1.00 82.06 101 PHE A C 1
ATOM 832 O O . PHE A 1 101 ? -1.920 11.819 -11.034 1.00 82.06 101 PHE A O 1
ATOM 839 N N . LEU A 1 102 ? -3.305 10.586 -9.759 1.00 81.69 102 LEU A N 1
ATOM 840 C CA . LEU A 1 102 ? -2.393 9.447 -9.658 1.00 81.69 102 LEU A CA 1
ATOM 841 C C . LEU A 1 102 ? -2.066 8.848 -11.047 1.00 81.69 102 LEU A C 1
ATOM 843 O O . LEU A 1 102 ? -0.882 8.782 -11.386 1.00 81.69 102 LEU A O 1
ATOM 847 N N . PRO A 1 103 ? -3.043 8.525 -11.923 1.00 87.75 103 PRO A N 1
ATOM 848 C CA . PRO A 1 103 ? -2.762 8.091 -13.297 1.00 87.75 103 PRO A CA 1
ATOM 849 C C . PRO A 1 103 ? -1.943 9.108 -14.105 1.00 87.75 103 PRO A C 1
ATOM 851 O O . PRO A 1 103 ? -1.029 8.743 -14.853 1.00 87.75 103 PRO A O 1
ATOM 854 N N . SER A 1 104 ? -2.241 10.401 -13.945 1.00 84.12 104 SER A N 1
ATOM 855 C CA . SER A 1 104 ? -1.525 11.474 -14.643 1.00 84.12 104 SER A CA 1
ATOM 856 C C . SER A 1 104 ? -0.066 11.556 -14.198 1.00 84.12 104 SER A C 1
ATOM 858 O O . SER A 1 104 ? 0.833 11.644 -15.035 1.00 84.12 104 SER A O 1
ATOM 860 N N . ALA A 1 105 ? 0.185 11.449 -12.893 1.00 79.62 105 ALA A N 1
ATOM 861 C CA . ALA A 1 105 ? 1.520 11.445 -12.314 1.00 79.62 105 ALA A CA 1
ATOM 862 C C . ALA A 1 105 ? 2.361 10.274 -12.826 1.00 79.62 105 ALA A C 1
ATOM 864 O O . ALA A 1 105 ? 3.496 10.479 -13.248 1.00 79.62 105 ALA A O 1
ATOM 865 N N . TYR A 1 106 ? 1.789 9.069 -12.872 1.00 80.06 106 TYR A N 1
ATOM 866 C CA . TYR A 1 106 ? 2.469 7.895 -13.422 1.00 80.06 106 TYR A CA 1
ATOM 867 C C . TYR A 1 106 ? 2.747 8.021 -14.918 1.00 80.06 106 TYR A C 1
ATOM 869 O O . TYR A 1 106 ? 3.801 7.596 -15.378 1.00 80.06 106 TYR A O 1
ATOM 877 N N . THR A 1 107 ? 1.850 8.649 -15.680 1.00 82.25 107 THR A N 1
ATOM 878 C CA . THR A 1 107 ? 2.086 8.923 -17.106 1.00 82.25 107 THR A CA 1
ATOM 879 C C . THR A 1 107 ? 3.257 9.886 -17.302 1.00 82.25 107 THR A C 1
ATOM 881 O O . THR A 1 107 ? 4.108 9.663 -18.163 1.00 82.25 107 THR A O 1
ATOM 884 N N . ILE A 1 108 ? 3.323 10.955 -16.503 1.00 78.19 108 ILE A N 1
ATOM 885 C CA . ILE A 1 108 ? 4.431 11.920 -16.541 1.00 78.19 108 ILE A CA 1
ATOM 886 C C . ILE A 1 108 ? 5.733 11.243 -16.115 1.00 78.19 108 ILE A C 1
ATOM 888 O O . ILE A 1 108 ? 6.749 11.379 -16.795 1.00 78.19 108 ILE A O 1
ATOM 892 N N . LEU A 1 109 ? 5.697 10.478 -15.024 1.00 75.75 109 LEU A N 1
ATOM 893 C CA . LEU A 1 109 ? 6.856 9.757 -14.523 1.00 75.75 109 LEU A CA 1
ATOM 894 C C . LEU A 1 109 ? 7.386 8.787 -15.577 1.00 75.75 109 LEU A C 1
ATOM 896 O O . LEU A 1 109 ? 8.562 8.862 -15.915 1.00 75.75 109 LEU A O 1
ATOM 900 N N . ALA A 1 110 ? 6.523 7.956 -16.167 1.00 76.25 110 ALA A N 1
ATOM 901 C CA . ALA A 1 110 ? 6.901 6.978 -17.184 1.00 76.25 110 ALA A CA 1
ATOM 902 C C . ALA A 1 110 ? 7.652 7.611 -18.361 1.00 76.25 110 ALA A C 1
ATOM 904 O O . ALA A 1 110 ? 8.632 7.040 -18.837 1.00 76.25 110 ALA A O 1
ATOM 905 N N . ARG A 1 111 ? 7.246 8.813 -18.790 1.00 74.94 111 ARG A N 1
ATOM 906 C CA . ARG A 1 111 ? 7.925 9.572 -19.856 1.00 74.94 111 ARG A CA 1
ATOM 907 C C . ARG A 1 111 ? 9.319 10.047 -19.461 1.00 74.94 111 ARG A C 1
ATOM 909 O O . ARG A 1 111 ? 10.200 10.076 -20.312 1.00 74.94 111 ARG A O 1
ATOM 916 N N . ASN A 1 112 ? 9.513 10.389 -18.192 1.00 72.19 112 ASN A N 1
ATOM 917 C CA . ASN A 1 112 ? 10.773 10.921 -17.679 1.00 72.19 112 ASN A CA 1
ATOM 918 C C . ASN A 1 112 ? 11.737 9.829 -17.191 1.00 72.19 112 ASN A C 1
ATOM 920 O O . ASN A 1 112 ? 12.927 10.098 -17.057 1.00 72.19 112 ASN A O 1
ATOM 924 N N . VAL A 1 113 ? 11.264 8.601 -16.936 1.00 70.44 113 VAL A N 1
ATOM 925 C CA . VAL A 1 113 ? 12.121 7.486 -16.506 1.00 70.44 113 VAL A CA 1
ATOM 926 C C . VAL A 1 113 ? 13.095 7.072 -17.625 1.00 70.44 113 VAL A C 1
ATOM 928 O O . VAL A 1 113 ? 12.635 6.598 -18.669 1.00 70.44 113 VAL A O 1
ATOM 931 N N . PRO A 1 114 ? 14.426 7.131 -17.400 1.00 68.81 114 PRO A N 1
ATOM 932 C CA . PRO A 1 114 ? 15.423 6.648 -18.356 1.00 68.81 114 PRO A CA 1
ATOM 933 C C . PRO A 1 114 ? 15.311 5.143 -18.645 1.00 68.81 114 PRO A C 1
ATOM 935 O O . PRO A 1 114 ? 15.054 4.350 -17.738 1.00 68.81 114 PRO A O 1
ATOM 938 N N . MET A 1 115 ? 15.629 4.729 -19.877 1.00 66.12 115 MET A N 1
ATOM 939 C CA . MET A 1 115 ? 15.557 3.323 -20.324 1.00 66.12 115 MET A CA 1
ATOM 940 C C . MET A 1 115 ? 16.356 2.351 -19.446 1.00 66.12 115 MET A C 1
ATOM 942 O O . MET A 1 115 ? 15.863 1.276 -19.118 1.00 66.12 115 MET A O 1
ATOM 946 N N . ARG A 1 116 ? 17.538 2.754 -18.956 1.00 67.19 116 ARG A N 1
ATOM 947 C CA . ARG A 1 116 ? 18.362 1.946 -18.031 1.00 67.19 116 ARG A CA 1
ATOM 948 C C . ARG A 1 116 ? 17.646 1.554 -16.731 1.00 67.19 116 ARG A C 1
ATOM 950 O O . ARG A 1 116 ? 18.044 0.591 -16.079 1.00 67.19 116 ARG A O 1
ATOM 957 N N . TYR A 1 117 ? 16.599 2.294 -16.359 1.00 68.25 117 TYR A N 1
ATOM 958 C CA . TYR A 1 117 ? 15.757 2.056 -15.188 1.00 68.25 117 TYR A CA 1
ATOM 959 C C . TYR A 1 117 ? 14.395 1.428 -15.537 1.00 68.25 117 TYR A C 1
ATOM 961 O O . TYR A 1 117 ? 13.536 1.340 -14.664 1.00 68.25 117 TYR A O 1
ATOM 969 N N . ARG A 1 118 ? 14.203 0.874 -16.748 1.00 69.38 118 ARG A N 1
ATOM 970 C CA . ARG A 1 118 ? 13.064 -0.003 -17.113 1.00 69.38 118 ARG A CA 1
ATOM 971 C C . ARG A 1 118 ? 13.488 -1.461 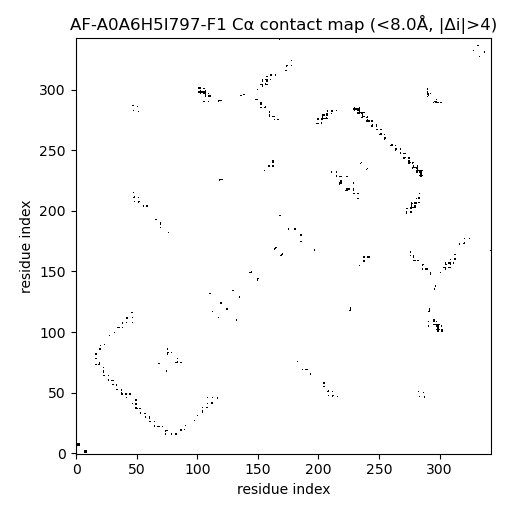-17.309 1.00 69.38 118 ARG A C 1
ATOM 973 O O . ARG A 1 118 ? 14.559 -1.688 -17.862 1.00 69.38 118 ARG A O 1
ATOM 980 N N . ALA A 1 119 ? 12.774 -2.430 -16.746 1.00 62.94 119 ALA A N 1
ATOM 981 C CA . ALA A 1 119 ? 13.146 -3.831 -16.938 1.00 62.94 119 ALA A CA 1
ATOM 982 C C . ALA A 1 119 ? 12.776 -4.235 -18.362 1.00 62.94 119 ALA A C 1
ATOM 984 O O . ALA A 1 119 ? 11.647 -3.998 -18.781 1.00 62.94 119 ALA A O 1
ATOM 985 N N . SER A 1 120 ? 13.719 -4.822 -19.090 1.00 58.34 120 SER A N 1
ATOM 986 C CA . SER A 1 120 ? 13.429 -5.511 -20.341 1.00 58.34 120 SER A CA 1
ATOM 987 C C . SER A 1 120 ? 12.952 -6.925 -20.014 1.00 58.34 120 SER A C 1
ATOM 989 O O . SER A 1 120 ? 13.586 -7.646 -19.241 1.00 58.34 120 SER A O 1
ATOM 991 N N . VAL A 1 121 ? 11.802 -7.304 -20.562 1.00 50.41 121 VAL A N 1
ATOM 992 C CA . VAL A 1 121 ? 11.345 -8.693 -20.593 1.00 50.41 121 VAL A CA 1
ATOM 993 C C . VAL A 1 121 ? 11.714 -9.192 -21.977 1.00 50.41 121 VAL A C 1
ATOM 995 O O . VAL A 1 121 ? 11.016 -8.817 -22.898 1.00 50.41 121 VAL A O 1
ATOM 998 N N . ASP A 1 122 ? 12.798 -9.963 -22.098 1.00 45.75 122 ASP A N 1
ATOM 999 C CA . ASP A 1 122 ? 13.331 -10.540 -23.347 1.00 45.75 122 ASP A CA 1
ATOM 1000 C C . ASP A 1 122 ? 13.584 -9.561 -24.519 1.00 45.75 122 ASP A C 1
ATOM 1002 O O . ASP A 1 122 ? 12.855 -8.602 -24.762 1.00 45.75 122 ASP A O 1
ATOM 1006 N N . ASP A 1 123 ? 14.600 -9.848 -25.332 1.00 43.53 123 ASP A N 1
ATOM 1007 C CA . ASP A 1 123 ? 14.895 -9.089 -26.563 1.00 43.53 123 ASP A CA 1
ATOM 1008 C C . ASP A 1 123 ? 13.750 -9.153 -27.607 1.00 43.53 123 ASP A C 1
ATOM 1010 O O . ASP A 1 123 ? 13.807 -8.492 -28.641 1.00 43.53 123 ASP A O 1
ATOM 1014 N N . SER A 1 124 ? 12.688 -9.932 -27.350 1.00 38.09 124 SER A N 1
ATOM 1015 C CA . SER A 1 124 ? 11.519 -10.090 -28.223 1.00 38.09 124 SER A CA 1
ATOM 1016 C C . SER A 1 124 ? 10.488 -8.969 -28.108 1.00 38.09 124 SER A C 1
ATOM 1018 O O . SER A 1 124 ? 9.667 -8.801 -29.008 1.00 38.09 124 SER A O 1
ATOM 1020 N N . TYR A 1 125 ? 10.485 -8.226 -27.001 1.00 45.38 125 TYR A N 1
ATOM 1021 C CA . TYR A 1 125 ? 9.684 -7.015 -26.884 1.00 45.38 125 TYR A CA 1
ATOM 1022 C C . TYR A 1 125 ? 10.614 -5.852 -27.183 1.00 45.38 125 TYR A C 1
ATOM 1024 O O . TYR A 1 125 ? 11.059 -5.146 -26.276 1.00 45.38 125 TYR A O 1
ATOM 1032 N N . GLU A 1 126 ? 10.920 -5.664 -28.473 1.00 42.41 126 GLU A N 1
ATOM 1033 C CA . GLU A 1 126 ? 11.381 -4.369 -28.957 1.00 42.41 126 GLU A CA 1
ATOM 1034 C C . GLU A 1 126 ? 10.444 -3.340 -28.333 1.00 42.41 126 GLU A C 1
ATOM 1036 O O . GLU A 1 126 ? 9.239 -3.323 -28.606 1.00 42.41 126 GLU A O 1
ATOM 1041 N N . PHE A 1 127 ? 10.974 -2.536 -27.408 1.00 47.81 127 PHE A N 1
ATOM 1042 C CA . PHE A 1 127 ? 10.288 -1.339 -26.965 1.00 47.81 127 PHE A CA 1
ATOM 1043 C C . PHE A 1 127 ? 9.931 -0.625 -28.250 1.00 47.81 127 PHE A C 1
ATOM 1045 O O . PHE A 1 127 ? 10.860 -0.156 -28.903 1.00 47.81 127 PHE A O 1
ATOM 1052 N N . VAL A 1 128 ? 8.637 -0.643 -28.617 1.00 46.28 128 VAL A N 1
ATOM 1053 C CA . VAL A 1 128 ? 8.111 -0.035 -29.843 1.00 46.28 128 VAL A CA 1
ATOM 1054 C C . VAL A 1 128 ? 8.922 1.213 -30.059 1.00 46.28 128 VAL A C 1
ATOM 1056 O O . VAL A 1 128 ? 8.870 2.099 -29.198 1.00 46.28 128 VAL A O 1
ATOM 1059 N N . ASP A 1 129 ? 9.737 1.160 -31.115 1.00 45.44 129 ASP A N 1
ATOM 1060 C CA . ASP A 1 129 ? 10.722 2.154 -31.500 1.00 45.44 129 ASP A CA 1
ATOM 1061 C C . ASP A 1 129 ? 10.190 3.508 -31.050 1.00 45.44 129 ASP A C 1
ATOM 1063 O O . ASP A 1 129 ? 9.092 3.877 -31.488 1.00 45.44 129 ASP A O 1
ATOM 1067 N N . GLN A 1 130 ? 10.814 4.115 -30.025 1.00 51.56 130 GLN A N 1
ATOM 1068 C CA . GLN A 1 130 ? 10.217 5.226 -29.278 1.00 51.56 130 GLN A CA 1
ATOM 1069 C C . GLN A 1 130 ? 10.101 6.431 -30.207 1.00 51.56 130 GLN A C 1
ATOM 1071 O O . GLN A 1 130 ? 10.889 7.375 -30.154 1.00 51.56 130 GLN A O 1
ATOM 1076 N N . LYS A 1 131 ? 9.067 6.425 -31.051 1.00 52.75 131 LYS A N 1
ATOM 1077 C CA . LYS A 1 131 ? 8.515 7.594 -31.710 1.00 52.75 131 LYS A CA 1
ATOM 1078 C C . LYS A 1 131 ? 8.344 8.579 -30.567 1.00 52.75 131 LYS A C 1
ATOM 1080 O O . LYS A 1 131 ? 7.748 8.209 -29.555 1.00 52.75 131 LYS A O 1
ATOM 1085 N N . GLY A 1 132 ? 9.005 9.730 -30.697 1.00 55.47 132 GLY A N 1
ATOM 1086 C CA . GLY A 1 132 ? 9.463 10.571 -29.589 1.00 55.47 132 GLY A CA 1
ATOM 1087 C C . GLY A 1 132 ? 8.404 10.982 -28.551 1.00 55.47 132 GLY A C 1
ATOM 1088 O O . GLY A 1 132 ? 7.264 10.533 -28.578 1.00 55.47 132 GLY A O 1
ATOM 1089 N N . PRO A 1 133 ? 8.718 11.904 -27.629 1.00 54.69 133 PRO A N 1
ATOM 1090 C CA . PRO A 1 133 ? 7.907 12.181 -26.429 1.00 54.69 133 PRO A CA 1
ATOM 1091 C C . PRO A 1 133 ? 6.422 12.545 -26.674 1.00 54.69 133 PRO A C 1
ATOM 1093 O O . PRO A 1 133 ? 5.617 12.509 -25.744 1.00 54.69 133 PRO A O 1
ATOM 1096 N N . ASN A 1 134 ? 6.045 12.864 -27.918 1.00 62.00 134 ASN A N 1
ATOM 1097 C CA . ASN A 1 134 ? 4.688 13.201 -28.346 1.00 62.00 134 ASN A CA 1
ATOM 1098 C C . ASN A 1 134 ? 3.909 12.056 -29.019 1.00 62.00 134 ASN A C 1
ATOM 1100 O O . ASN A 1 134 ? 2.744 12.258 -29.365 1.00 62.00 134 ASN A O 1
ATOM 1104 N N . TYR A 1 135 ? 4.497 10.874 -29.215 1.00 71.06 135 TYR A N 1
ATOM 1105 C CA . TYR A 1 135 ? 3.783 9.744 -29.802 1.00 71.06 135 TYR A CA 1
ATOM 1106 C C . TYR A 1 135 ? 2.720 9.212 -28.838 1.00 71.06 135 TYR A C 1
ATOM 1108 O O . TYR A 1 135 ? 2.994 8.905 -27.677 1.00 71.06 135 TYR A O 1
ATOM 1116 N N . ARG A 1 136 ? 1.482 9.127 -29.328 1.00 71.12 136 ARG A N 1
ATOM 1117 C CA . ARG A 1 136 ? 0.318 8.645 -28.578 1.00 71.12 136 ARG A CA 1
ATOM 1118 C C . ARG A 1 136 ? -0.317 7.499 -29.363 1.00 71.12 136 ARG A C 1
ATOM 1120 O O . ARG A 1 136 ? -1.200 7.762 -30.180 1.00 71.12 136 ARG A O 1
ATOM 1127 N N . PRO A 1 137 ? 0.155 6.255 -29.182 1.00 80.44 137 PRO A N 1
ATOM 1128 C CA . PRO A 1 137 ? -0.430 5.122 -29.880 1.00 80.44 137 PRO A CA 1
ATOM 1129 C C . PRO A 1 137 ? -1.885 4.906 -29.422 1.00 80.44 137 PRO A C 1
ATOM 1131 O O . PRO A 1 137 ? -2.179 5.085 -28.232 1.00 80.44 137 PRO A O 1
ATOM 1134 N N . PRO A 1 138 ? -2.808 4.532 -30.332 1.00 85.25 138 PRO A N 1
ATOM 1135 C CA . PRO A 1 138 ? -4.189 4.222 -29.963 1.00 85.25 138 PRO A CA 1
ATOM 1136 C C . PRO A 1 138 ? -4.210 3.097 -28.928 1.00 85.25 138 PRO A C 1
ATOM 1138 O O . PRO A 1 138 ? -3.389 2.190 -28.995 1.00 85.25 138 PRO A O 1
ATOM 1141 N N . VAL A 1 139 ? -5.112 3.164 -27.948 1.00 87.19 139 VAL A N 1
ATOM 1142 C CA . VAL A 1 139 ? -5.133 2.208 -26.830 1.00 87.19 139 VAL A CA 1
ATOM 1143 C C . VAL A 1 139 ? -5.569 0.817 -27.322 1.00 87.19 139 VAL A C 1
ATOM 1145 O O . VAL A 1 139 ? -6.707 0.678 -27.782 1.00 87.19 139 VAL A O 1
ATOM 1148 N N . PRO A 1 140 ? -4.731 -0.230 -27.187 1.00 89.62 140 PRO A N 1
ATOM 1149 C CA . PRO A 1 140 ? -5.061 -1.578 -27.634 1.00 89.62 140 PRO A CA 1
ATOM 1150 C C . PRO A 1 140 ? -5.875 -2.317 -26.559 1.00 89.62 140 PRO A C 1
ATOM 1152 O O . PRO A 1 140 ? -5.389 -3.234 -25.899 1.00 89.62 140 PRO A O 1
ATOM 1155 N N . TRP A 1 141 ? -7.134 -1.912 -26.358 1.00 91.38 141 TRP A N 1
ATOM 1156 C CA . TRP A 1 141 ? -7.998 -2.434 -25.285 1.00 91.38 141 TRP A CA 1
ATOM 1157 C C . TRP A 1 141 ? -8.070 -3.966 -25.243 1.00 91.38 141 TRP A C 1
ATOM 1159 O O . TRP A 1 141 ? -7.866 -4.565 -24.187 1.00 91.38 141 TRP A O 1
ATOM 1169 N N . SER A 1 142 ? -8.324 -4.613 -26.386 1.00 91.50 142 SER A N 1
ATOM 1170 C CA . SER A 1 142 ? -8.467 -6.073 -26.436 1.00 91.50 142 SER A CA 1
ATOM 1171 C C . SER A 1 142 ? -7.163 -6.804 -26.130 1.00 91.50 142 SER A C 1
ATOM 1173 O O . SER A 1 142 ? -7.211 -7.872 -25.528 1.00 91.50 142 SER A O 1
ATOM 1175 N N . GLU A 1 143 ? -6.017 -6.286 -26.563 1.00 88.00 143 GLU A N 1
ATOM 1176 C CA . GLU A 1 143 ? -4.724 -6.937 -26.325 1.00 88.00 143 GLU A CA 1
ATOM 1177 C C . GLU A 1 143 ? -4.297 -6.758 -24.871 1.00 88.00 143 GLU A C 1
ATOM 1179 O O . GLU A 1 143 ? -3.850 -7.709 -24.235 1.00 88.00 143 GLU A O 1
ATOM 1184 N N . MET A 1 144 ? -4.537 -5.570 -24.309 1.00 89.62 144 MET A N 1
ATOM 1185 C CA . MET A 1 144 ? -4.263 -5.275 -22.907 1.00 89.62 144 MET A CA 1
ATOM 1186 C C . MET A 1 144 ? -5.020 -6.230 -21.974 1.00 89.62 144 MET A C 1
ATOM 1188 O O . MET A 1 144 ? -4.410 -6.815 -21.086 1.00 89.62 144 MET A O 1
ATOM 1192 N N . PHE A 1 145 ? -6.316 -6.463 -22.208 1.00 90.88 145 PHE A N 1
ATOM 1193 C CA . PHE A 1 145 ? -7.104 -7.399 -21.392 1.00 90.88 145 PHE A CA 1
ATOM 1194 C C . PHE A 1 145 ? -6.868 -8.882 -21.716 1.00 90.88 145 PHE A C 1
ATOM 1196 O O . PHE A 1 145 ? -7.304 -9.743 -20.955 1.00 90.88 145 PHE A O 1
ATOM 1203 N N . ARG A 1 146 ? -6.173 -9.214 -22.810 1.00 91.00 146 ARG A N 1
ATOM 1204 C CA . ARG A 1 146 ? -5.724 -10.590 -23.109 1.00 91.00 146 ARG A CA 1
ATOM 1205 C C . ARG A 1 146 ? -4.311 -10.876 -22.591 1.00 91.00 146 ARG A C 1
ATOM 1207 O O . ARG A 1 146 ? -3.908 -12.032 -22.533 1.00 91.00 146 ARG A O 1
ATOM 1214 N N . SER A 1 147 ? -3.566 -9.839 -22.219 1.00 90.75 147 SER A N 1
ATOM 1215 C CA . SER A 1 147 ? -2.175 -9.938 -21.788 1.00 90.75 147 SER A CA 1
ATOM 1216 C C . SER A 1 147 ? -2.060 -10.506 -20.372 1.00 90.75 147 SER A C 1
ATOM 1218 O O . SER A 1 147 ? -2.550 -9.925 -19.402 1.00 90.75 147 SER A O 1
ATOM 1220 N N . LEU A 1 148 ? -1.364 -11.639 -20.241 1.00 90.88 148 LEU A N 1
ATOM 1221 C CA . LEU A 1 148 ? -1.103 -12.275 -18.949 1.00 90.88 148 LEU A CA 1
ATOM 1222 C C . LEU A 1 148 ? -0.324 -11.354 -17.983 1.00 90.88 148 LEU A C 1
ATOM 1224 O O . LEU A 1 148 ? -0.766 -11.224 -16.842 1.00 90.88 148 LEU A O 1
ATOM 1228 N N . PRO A 1 149 ? 0.750 -10.648 -18.400 1.00 89.31 149 PRO A N 1
ATOM 1229 C CA . PRO A 1 149 ? 1.435 -9.681 -17.539 1.00 89.31 149 PRO A CA 1
ATOM 1230 C C . PRO A 1 149 ? 0.533 -8.587 -16.950 1.00 89.31 149 PRO A C 1
ATOM 1232 O O . PRO A 1 149 ? 0.730 -8.197 -15.799 1.00 89.31 149 PRO A O 1
ATOM 1235 N N . VAL A 1 150 ? -0.471 -8.112 -17.701 1.00 91.06 150 VAL A N 1
ATOM 1236 C CA . VAL A 1 150 ? -1.436 -7.111 -17.206 1.00 91.06 150 VAL A CA 1
ATOM 1237 C C . VAL A 1 150 ? -2.274 -7.705 -16.076 1.00 91.06 150 VAL A C 1
ATOM 1239 O O . VAL A 1 150 ? -2.406 -7.091 -15.019 1.00 91.06 150 VAL A O 1
ATOM 1242 N N . TRP A 1 151 ? -2.789 -8.923 -16.252 1.00 93.31 151 TRP A N 1
ATOM 1243 C CA . TRP A 1 151 ? -3.539 -9.615 -15.200 1.00 93.31 151 TRP A CA 1
ATOM 1244 C C . TRP A 1 151 ? -2.682 -9.931 -13.979 1.00 93.31 151 TRP A C 1
ATOM 1246 O O . TRP A 1 151 ? -3.124 -9.706 -12.853 1.00 93.31 151 TRP A O 1
ATOM 1256 N N . THR A 1 152 ? -1.443 -10.388 -14.179 1.00 91.25 152 THR A N 1
ATOM 1257 C CA . THR A 1 152 ? -0.497 -10.603 -13.080 1.00 91.25 152 THR A CA 1
ATOM 1258 C C . THR A 1 152 ? -0.288 -9.314 -12.294 1.00 91.25 152 THR A C 1
ATOM 1260 O O . THR A 1 152 ? -0.340 -9.344 -11.068 1.00 91.25 152 THR A O 1
ATOM 1263 N N . LEU A 1 153 ? -0.118 -8.176 -12.970 1.00 91.06 153 LEU A N 1
ATOM 1264 C CA . LEU A 1 153 ? 0.034 -6.873 -12.328 1.00 91.06 153 LEU A CA 1
ATOM 1265 C C . LEU A 1 153 ? -1.209 -6.464 -11.525 1.00 91.06 153 LEU A C 1
ATOM 1267 O O . LEU A 1 153 ? -1.067 -6.044 -10.379 1.00 91.06 153 LEU A O 1
ATOM 1271 N N . ILE A 1 154 ? -2.410 -6.626 -12.090 1.00 93.56 154 ILE A N 1
ATOM 1272 C CA . ILE A 1 154 ? -3.679 -6.323 -11.405 1.00 93.56 154 ILE A CA 1
ATOM 1273 C C . ILE A 1 154 ? -3.813 -7.153 -10.124 1.00 93.56 154 ILE A C 1
ATOM 1275 O O . ILE A 1 154 ? -4.065 -6.601 -9.054 1.00 93.56 154 ILE A O 1
ATOM 1279 N N . VAL A 1 155 ? -3.596 -8.468 -10.215 1.00 92.44 155 VAL A N 1
ATOM 1280 C CA . VAL A 1 155 ? -3.680 -9.376 -9.060 1.00 92.44 155 VAL A CA 1
ATOM 1281 C C . VAL A 1 155 ? -2.629 -9.022 -8.017 1.00 92.44 155 VAL A C 1
ATOM 1283 O O . VAL A 1 155 ? -2.934 -8.945 -6.833 1.00 92.44 155 VAL A O 1
ATOM 1286 N N . THR A 1 156 ? -1.400 -8.761 -8.450 1.00 91.06 156 THR A N 1
ATOM 1287 C CA . THR A 1 156 ? -0.292 -8.399 -7.563 1.00 91.06 156 THR A CA 1
ATOM 1288 C C . THR A 1 156 ? -0.583 -7.110 -6.793 1.00 91.06 156 THR A C 1
ATOM 1290 O O . THR A 1 156 ? -0.347 -7.040 -5.588 1.00 91.06 156 THR A O 1
ATOM 1293 N N . HIS A 1 157 ? -1.144 -6.107 -7.473 1.00 90.38 157 HIS A N 1
ATOM 1294 C CA . HIS A 1 157 ? -1.545 -4.856 -6.842 1.00 90.38 157 HIS A CA 1
ATOM 1295 C C . HIS A 1 157 ? -2.667 -5.087 -5.820 1.00 90.38 157 HIS A C 1
ATOM 1297 O O . HIS A 1 157 ? -2.576 -4.608 -4.695 1.00 90.38 157 HIS A O 1
ATOM 1303 N N . ALA A 1 158 ? -3.678 -5.893 -6.160 1.00 90.12 158 ALA A N 1
ATOM 1304 C CA . ALA A 1 158 ? -4.739 -6.255 -5.223 1.00 90.12 158 ALA A CA 1
ATOM 1305 C C . ALA A 1 158 ? -4.197 -7.014 -3.998 1.00 90.12 158 ALA A C 1
ATOM 1307 O O . ALA A 1 158 ? -4.577 -6.703 -2.873 1.00 90.12 158 ALA A O 1
ATOM 1308 N N . VAL A 1 159 ? -3.270 -7.963 -4.184 1.00 89.56 159 VAL A N 1
ATOM 1309 C CA . VAL A 1 159 ? -2.636 -8.714 -3.084 1.00 89.56 159 VAL A CA 1
ATOM 1310 C C . VAL A 1 159 ? -1.952 -7.778 -2.095 1.00 89.56 159 VAL A C 1
ATOM 1312 O O . VAL A 1 159 ? -2.132 -7.962 -0.894 1.00 89.56 159 VAL A O 1
ATOM 1315 N N . TYR A 1 160 ? -1.241 -6.751 -2.573 1.00 87.19 160 TYR A N 1
ATOM 1316 C CA . TYR A 1 160 ? -0.638 -5.749 -1.696 1.00 87.19 160 TYR A CA 1
ATOM 1317 C C . TYR A 1 160 ? -1.678 -5.138 -0.756 1.00 87.19 160 TYR A C 1
ATOM 1319 O O . TYR A 1 160 ? -1.507 -5.180 0.462 1.00 87.19 160 TYR A O 1
ATOM 1327 N N . PHE A 1 161 ? -2.794 -4.651 -1.293 1.00 83.75 161 PHE A N 1
ATOM 1328 C CA . PHE A 1 161 ? -3.850 -4.074 -0.468 1.00 83.75 161 PHE A CA 1
ATOM 1329 C C . PHE A 1 161 ? -4.565 -5.099 0.407 1.00 83.75 161 PHE A C 1
ATOM 1331 O O . PHE A 1 161 ? -4.943 -4.756 1.518 1.00 83.75 161 PHE A O 1
ATOM 1338 N N . VAL A 1 162 ? -4.725 -6.351 -0.030 1.00 83.94 162 VAL A N 1
ATOM 1339 C CA . VAL A 1 162 ? -5.272 -7.425 0.816 1.00 83.94 162 VAL A CA 1
ATOM 1340 C C . VAL A 1 162 ? -4.363 -7.644 2.026 1.00 83.94 162 VAL A C 1
ATOM 1342 O O . VAL A 1 162 ? -4.850 -7.686 3.153 1.00 83.94 162 VAL A O 1
ATOM 1345 N N . THR A 1 163 ? -3.043 -7.714 1.830 1.00 81.38 163 THR A N 1
ATOM 1346 C CA . THR A 1 163 ? -2.084 -7.823 2.940 1.00 81.38 163 THR A CA 1
ATOM 1347 C C . THR A 1 163 ? -2.170 -6.606 3.868 1.00 81.38 163 THR A C 1
ATOM 1349 O O . THR A 1 163 ? -2.122 -6.763 5.086 1.00 81.38 163 THR A O 1
ATOM 1352 N N . GLN A 1 164 ? -2.369 -5.402 3.318 1.00 76.25 164 GLN A N 1
ATOM 1353 C CA . GLN A 1 164 ? -2.582 -4.188 4.113 1.00 76.25 164 GLN A CA 1
ATOM 1354 C C . GLN A 1 164 ? -3.964 -4.138 4.785 1.00 76.25 164 GLN A C 1
ATOM 1356 O O . GLN A 1 164 ? -4.085 -3.558 5.858 1.00 76.25 164 GLN A O 1
ATOM 1361 N N . PHE A 1 165 ? -5.008 -4.752 4.225 1.00 73.62 165 PHE A N 1
ATOM 1362 C CA . PHE A 1 165 ? -6.337 -4.815 4.842 1.00 73.62 165 PHE A CA 1
ATOM 1363 C C . PHE A 1 165 ? -6.291 -5.584 6.158 1.00 73.62 165 PHE A C 1
ATOM 1365 O O . PHE A 1 165 ? -6.931 -5.193 7.132 1.00 73.62 165 PHE A O 1
ATOM 1372 N N . TYR A 1 166 ? -5.490 -6.650 6.201 1.00 67.50 166 TYR A N 1
ATOM 1373 C CA . TYR A 1 166 ? -5.266 -7.385 7.433 1.00 67.50 166 TYR A CA 1
ATOM 1374 C C . TYR A 1 166 ? -4.484 -6.587 8.469 1.00 67.50 166 TYR A C 1
ATOM 1376 O O . TYR A 1 166 ? -4.545 -6.994 9.615 1.00 67.50 166 TYR A O 1
ATOM 1384 N N . SER A 1 167 ? -3.847 -5.454 8.134 1.00 62.62 167 SER A N 1
ATOM 1385 C CA . SER A 1 167 ? -3.301 -4.521 9.130 1.00 62.62 167 SER A CA 1
ATOM 1386 C C . SER A 1 167 ? -4.419 -3.879 9.976 1.00 62.62 167 SER A C 1
ATOM 1388 O O . SER A 1 167 ? -5.584 -3.845 9.561 1.00 62.62 167 SER A O 1
ATOM 1390 N N . PRO A 1 168 ? -4.112 -3.332 11.163 1.00 51.81 168 PRO A N 1
ATOM 1391 C CA . PRO A 1 168 ? -5.140 -2.845 12.070 1.00 51.81 168 PRO A CA 1
ATOM 1392 C C . PRO A 1 168 ? -5.853 -1.613 11.491 1.00 51.81 168 PRO A C 1
ATOM 1394 O O . PRO A 1 168 ? -7.051 -1.441 11.719 1.00 51.81 168 PRO A O 1
ATOM 1397 N N . LEU A 1 169 ? -5.176 -0.817 10.653 1.00 51.88 169 LEU A N 1
ATOM 1398 C CA . LEU A 1 169 ? -5.772 0.280 9.888 1.00 51.88 169 LEU A CA 1
ATOM 1399 C C . LEU A 1 169 ? -6.886 -0.205 8.940 1.00 51.88 169 LEU A C 1
ATOM 1401 O O . LEU A 1 169 ? -7.960 0.398 8.900 1.00 51.88 169 LEU A O 1
ATOM 1405 N N . GLY A 1 170 ? -6.669 -1.309 8.216 1.00 57.22 170 GLY A N 1
ATOM 1406 C CA . GLY A 1 170 ? -7.653 -1.878 7.287 1.00 57.22 170 GLY A CA 1
ATOM 1407 C C . GLY A 1 170 ? -8.892 -2.428 7.996 1.00 57.22 170 GLY A C 1
ATOM 1408 O O . GLY A 1 170 ? -10.026 -2.127 7.621 1.00 57.22 170 GLY A O 1
ATOM 1409 N N . GLN A 1 171 ? -8.687 -3.135 9.106 1.00 57.72 171 GLN A N 1
ATOM 1410 C CA . GLN A 1 171 ? -9.779 -3.651 9.936 1.00 57.72 171 GLN A CA 1
ATOM 1411 C C . GLN A 1 171 ? -10.540 -2.526 10.664 1.00 57.72 171 GLN A C 1
ATOM 1413 O O . GLN A 1 171 ? -11.763 -2.588 10.824 1.00 57.72 171 GLN A O 1
ATOM 1418 N N . THR A 1 172 ? -9.847 -1.448 11.043 1.00 54.06 172 THR A N 1
ATOM 1419 C CA . THR A 1 172 ? -10.431 -0.268 11.703 1.00 54.06 172 THR A CA 1
ATOM 1420 C C . THR A 1 172 ? -11.462 0.449 10.830 1.00 54.06 172 THR A C 1
ATOM 1422 O O . THR A 1 172 ? -12.485 0.906 11.353 1.00 54.06 172 THR A O 1
ATOM 1425 N N . MET A 1 173 ? -11.237 0.518 9.512 1.00 51.34 173 MET A N 1
ATOM 1426 C CA . MET A 1 173 ? -12.184 1.125 8.565 1.00 51.34 173 MET A CA 1
ATOM 1427 C C . MET A 1 173 ? -13.555 0.443 8.610 1.00 51.34 173 MET A C 1
ATOM 1429 O O . MET A 1 173 ? -14.574 1.117 8.483 1.00 51.34 173 MET A O 1
ATOM 1433 N N . THR A 1 174 ? -13.596 -0.866 8.873 1.00 51.94 174 THR A N 1
ATOM 1434 C CA . THR A 1 174 ? -14.844 -1.638 8.914 1.00 51.94 174 THR A CA 1
ATOM 1435 C C . THR A 1 174 ? -15.617 -1.422 10.216 1.00 51.94 174 THR A C 1
ATOM 1437 O O . THR A 1 174 ? -16.839 -1.330 10.214 1.00 51.94 174 THR A O 1
ATOM 1440 N N . ILE A 1 175 ? -14.926 -1.253 11.343 1.00 49.94 175 ILE A N 1
ATOM 1441 C CA . ILE A 1 175 ? -15.557 -1.195 12.673 1.00 49.94 175 ILE A CA 1
ATOM 1442 C C . ILE A 1 175 ? -16.362 0.097 12.888 1.00 49.94 175 ILE A C 1
ATOM 1444 O O . ILE A 1 175 ? -17.376 0.090 13.586 1.00 49.94 175 ILE A O 1
ATOM 1448 N N . ASN A 1 176 ? -15.963 1.201 12.249 1.00 51.12 176 ASN A N 1
ATOM 1449 C CA . ASN A 1 176 ? -16.702 2.466 12.322 1.00 51.12 176 ASN A CA 1
ATOM 1450 C C . ASN A 1 176 ? -18.087 2.394 11.655 1.00 51.12 176 ASN A C 1
ATOM 1452 O O . ASN A 1 176 ? -18.952 3.199 11.988 1.00 51.12 176 ASN A O 1
ATOM 1456 N N . PHE A 1 177 ? -18.310 1.445 10.738 1.00 51.19 177 PHE A N 1
ATOM 1457 C CA . PHE A 1 177 ? -19.614 1.260 10.099 1.00 51.19 177 PHE A CA 1
ATOM 1458 C C . PHE A 1 177 ? -20.629 0.542 10.997 1.00 51.19 177 PHE A C 1
ATOM 1460 O O . PHE A 1 177 ? -21.826 0.760 10.829 1.00 51.19 177 PHE A O 1
ATOM 1467 N N . TYR A 1 178 ? -20.173 -0.279 11.952 1.00 50.38 178 TYR A N 1
ATOM 1468 C CA . TYR A 1 178 ? -21.043 -1.205 12.691 1.00 50.38 178 TYR A CA 1
ATOM 1469 C C . TYR A 1 178 ? -21.223 -0.880 14.183 1.00 50.38 178 TYR A C 1
ATOM 1471 O O . TYR A 1 178 ? -22.062 -1.503 14.831 1.00 50.38 178 TYR A O 1
ATOM 1479 N N . HIS A 1 179 ? -20.505 0.101 14.747 1.00 51.06 179 HIS A N 1
ATOM 1480 C CA . HIS A 1 179 ? -20.720 0.524 16.138 1.00 51.06 179 HIS A CA 1
ATOM 1481 C C . HIS A 1 179 ? -21.630 1.758 16.257 1.00 51.06 179 HIS A C 1
ATOM 1483 O O . HIS A 1 179 ? -21.233 2.851 15.845 1.00 51.06 179 HIS A O 1
ATOM 1489 N N . PRO A 1 180 ? -22.803 1.640 16.909 1.00 49.81 180 PRO A N 1
ATOM 1490 C CA . PRO A 1 180 ? -23.617 2.783 17.304 1.00 49.81 180 PRO A CA 1
ATOM 1491 C C . PRO A 1 180 ? -23.038 3.398 18.586 1.00 49.81 180 PRO A C 1
ATOM 1493 O O . PRO A 1 180 ? -23.572 3.213 19.674 1.00 49.81 180 PRO A O 1
ATOM 1496 N N . ALA A 1 181 ? -21.903 4.079 18.467 1.00 57.06 181 ALA A N 1
ATOM 1497 C CA . ALA A 1 181 ? -21.320 4.852 19.559 1.00 57.06 181 ALA A CA 1
ATOM 1498 C C . ALA A 1 181 ? -21.745 6.324 19.446 1.00 57.06 181 ALA A C 1
ATOM 1500 O O . ALA A 1 181 ? -22.011 6.833 18.353 1.00 57.06 181 ALA A O 1
ATOM 1501 N N . THR A 1 182 ? -21.833 7.021 20.577 1.00 63.84 182 THR A N 1
ATOM 1502 C CA . THR A 1 182 ? -22.042 8.475 20.571 1.00 63.84 182 THR A CA 1
ATOM 1503 C C . THR A 1 182 ? -20.845 9.180 19.915 1.00 63.84 182 THR A C 1
ATOM 1505 O O . THR A 1 182 ? -19.743 8.636 19.855 1.00 63.84 182 THR A O 1
ATOM 1508 N N . TYR A 1 183 ? -21.036 10.400 19.397 1.00 65.81 183 TYR A N 1
ATOM 1509 C CA . TYR A 1 183 ? -19.974 11.145 18.698 1.00 65.81 183 TYR A CA 1
ATOM 1510 C C . TYR A 1 183 ? -18.674 11.265 19.520 1.00 65.81 183 TYR A C 1
ATOM 1512 O O . TYR A 1 183 ? -17.585 11.090 18.976 1.00 65.81 183 TYR A O 1
ATOM 1520 N N . GLU A 1 184 ? -18.781 11.514 20.827 1.00 67.06 184 GLU A N 1
ATOM 1521 C CA . GLU A 1 184 ? -17.614 11.645 21.709 1.00 67.06 184 GLU A CA 1
ATOM 1522 C C . GLU A 1 184 ? -16.904 10.303 21.952 1.00 67.06 184 GLU A C 1
ATOM 1524 O O . GLU A 1 184 ? -15.674 10.247 21.978 1.00 67.06 184 GLU A O 1
ATOM 1529 N N . GLU A 1 185 ? -17.650 9.199 22.046 1.00 68.06 185 GLU A N 1
ATOM 1530 C CA . GLU A 1 185 ? -17.070 7.853 22.134 1.00 68.06 185 GLU A CA 1
ATOM 1531 C C . GLU A 1 185 ? -16.335 7.481 20.842 1.00 68.06 185 GLU A C 1
ATOM 1533 O O . GLU A 1 185 ? -15.204 6.998 20.896 1.00 68.06 185 GLU A O 1
ATOM 1538 N N . LEU A 1 186 ? -16.927 7.775 19.677 1.00 66.62 186 LEU A N 1
ATOM 1539 C CA . LEU A 1 186 ? -16.279 7.613 18.370 1.00 66.62 186 LEU A CA 1
ATOM 1540 C C . LEU A 1 186 ? -14.975 8.408 18.291 1.00 66.62 186 LEU A C 1
ATOM 1542 O O . LEU A 1 186 ? -13.957 7.861 17.872 1.00 66.62 186 LEU A O 1
ATOM 1546 N N . ARG A 1 187 ? -14.981 9.667 18.735 1.00 68.94 187 ARG A N 1
ATOM 1547 C CA . ARG A 1 187 ? -13.805 10.542 18.704 1.00 68.94 187 ARG A CA 1
ATOM 1548 C C . ARG A 1 187 ? -12.673 10.028 19.593 1.00 68.94 187 ARG A C 1
ATOM 1550 O O . ARG A 1 187 ? -11.522 9.972 19.163 1.00 68.94 187 ARG A O 1
ATOM 1557 N N . LEU A 1 188 ? -12.988 9.617 20.823 1.00 70.56 188 LEU A N 1
ATOM 1558 C CA . LEU A 1 188 ? -11.996 9.067 21.750 1.00 70.56 188 LEU A CA 1
ATOM 1559 C C . LEU A 1 188 ? -11.409 7.747 21.227 1.00 70.56 188 LEU A C 1
ATOM 1561 O O . LEU A 1 188 ? -10.198 7.529 21.307 1.00 70.56 188 LEU A O 1
ATOM 1565 N N . LEU A 1 189 ? -12.259 6.875 20.676 1.00 68.38 189 LEU A N 1
ATOM 1566 C CA . LEU A 1 189 ? -11.837 5.624 20.051 1.00 68.38 189 LEU A CA 1
ATOM 1567 C C . LEU A 1 189 ? -10.934 5.887 18.842 1.00 68.38 189 LEU A C 1
ATOM 1569 O O . LEU A 1 189 ? -9.890 5.251 18.719 1.00 68.38 189 LEU A O 1
ATOM 1573 N N . GLN A 1 190 ? -11.289 6.842 17.981 1.00 69.25 190 GLN A N 1
ATOM 1574 C CA . GLN A 1 190 ? -10.468 7.238 16.836 1.00 69.25 190 GLN A CA 1
ATOM 1575 C C . GLN A 1 190 ? -9.103 7.782 17.266 1.00 69.25 190 GLN A C 1
ATOM 1577 O O . GLN A 1 190 ? -8.093 7.379 16.694 1.00 69.25 190 GLN A O 1
ATOM 1582 N N . PHE A 1 191 ? -9.038 8.620 18.305 1.00 72.25 191 PHE A N 1
ATOM 1583 C CA . PHE A 1 191 ? -7.762 9.131 18.807 1.00 72.25 191 PHE A CA 1
ATOM 1584 C C . PHE A 1 191 ? -6.858 8.015 19.349 1.00 72.25 191 PHE A C 1
ATOM 1586 O O . PHE A 1 191 ? -5.704 7.907 18.934 1.00 72.25 191 PHE A O 1
ATOM 1593 N N . LYS A 1 192 ? -7.383 7.144 20.225 1.00 72.50 192 LYS A N 1
ATOM 1594 C CA . LYS A 1 192 ? -6.623 5.993 20.750 1.00 72.50 192 LYS A CA 1
ATOM 1595 C C . LYS A 1 192 ? -6.098 5.100 19.623 1.00 72.50 192 LYS A C 1
ATOM 1597 O O . LYS A 1 192 ? -4.972 4.621 19.703 1.00 72.50 192 LYS A O 1
ATOM 1602 N N . ARG A 1 193 ? -6.894 4.917 18.566 1.00 70.12 193 ARG A N 1
ATOM 1603 C CA . ARG A 1 193 ? -6.508 4.154 17.374 1.00 70.12 193 ARG A CA 1
ATOM 1604 C C . ARG A 1 193 ? -5.400 4.837 16.586 1.00 70.12 193 ARG A C 1
ATOM 1606 O O . ARG A 1 193 ? -4.407 4.190 16.307 1.00 70.12 193 ARG A O 1
ATOM 1613 N N . ILE A 1 194 ? -5.511 6.135 16.295 1.00 72.00 194 ILE A N 1
ATOM 1614 C CA . ILE A 1 194 ? -4.439 6.877 15.606 1.00 72.00 194 ILE A CA 1
ATOM 1615 C C . ILE A 1 194 ? -3.113 6.713 16.347 1.00 72.00 194 ILE A C 1
ATOM 1617 O O . ILE A 1 194 ? -2.097 6.432 15.723 1.00 72.00 194 ILE A O 1
ATOM 1621 N N . VAL A 1 195 ? -3.127 6.835 17.677 1.00 75.69 195 VAL A N 1
ATOM 1622 C CA . VAL A 1 195 ? -1.919 6.659 18.491 1.00 75.69 195 VAL A CA 1
ATOM 1623 C C . VAL A 1 195 ? -1.372 5.230 18.396 1.00 75.69 195 VAL A C 1
ATOM 1625 O O . VAL A 1 195 ? -0.161 5.060 18.276 1.00 75.69 195 VAL A O 1
ATOM 1628 N N . ALA A 1 196 ? -2.239 4.214 18.402 1.00 75.56 196 ALA A N 1
ATOM 1629 C CA . ALA A 1 196 ? -1.840 2.814 18.245 1.00 75.56 196 ALA A CA 1
ATOM 1630 C C . ALA A 1 196 ? -1.284 2.491 16.842 1.00 75.56 196 ALA A C 1
ATOM 1632 O O . ALA A 1 196 ? -0.391 1.654 16.725 1.00 75.56 196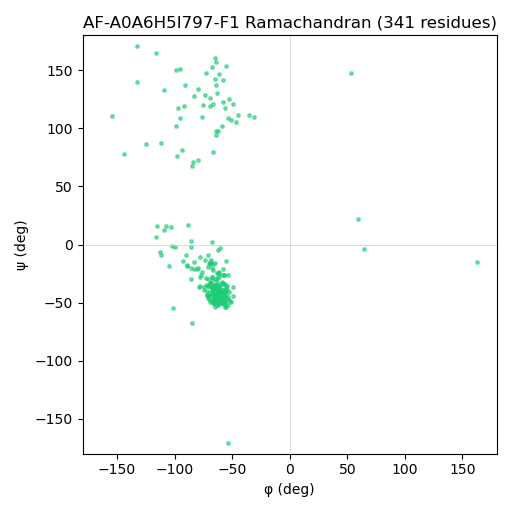 ALA A O 1
ATOM 1633 N N . GLU A 1 197 ? -1.754 3.184 15.798 1.00 74.56 197 GLU A N 1
ATOM 1634 C CA . GLU A 1 197 ? -1.315 2.987 14.409 1.00 74.56 197 GLU A CA 1
ATOM 1635 C C . GLU A 1 197 ? -0.029 3.741 14.043 1.00 74.56 197 GLU A C 1
ATOM 1637 O O . GLU A 1 197 ? 0.595 3.433 13.026 1.00 74.56 197 GLU A O 1
ATOM 1642 N N . LEU A 1 198 ? 0.407 4.719 14.843 1.00 79.06 198 LEU A N 1
ATOM 1643 C CA . LEU A 1 198 ? 1.624 5.481 14.544 1.00 79.06 198 LEU A CA 1
ATOM 1644 C C . LEU A 1 198 ? 2.871 4.580 14.425 1.00 79.06 198 LEU A C 1
ATOM 1646 O O . LEU A 1 198 ? 3.572 4.692 13.416 1.00 79.06 198 LEU A O 1
ATOM 1650 N N . PRO A 1 199 ? 3.167 3.666 15.374 1.00 83.56 199 PRO A N 1
ATOM 1651 C CA . PRO A 1 199 ? 4.309 2.763 15.244 1.00 83.56 199 PRO A CA 1
ATOM 1652 C C . PRO A 1 199 ? 4.303 1.903 13.964 1.00 83.56 199 PRO A C 1
ATOM 1654 O O . PRO A 1 199 ? 5.292 1.974 13.227 1.00 83.56 199 PRO A O 1
ATOM 1657 N N . PRO A 1 200 ? 3.243 1.129 13.632 1.00 81.00 200 PRO A N 1
ATOM 1658 C CA . PRO A 1 200 ? 3.231 0.334 12.402 1.00 81.00 200 PRO A CA 1
ATOM 1659 C C . PRO A 1 200 ? 3.297 1.189 11.141 1.00 81.00 200 PRO A C 1
ATOM 1661 O O . PRO A 1 200 ? 3.935 0.784 10.172 1.00 81.00 200 PRO A O 1
ATOM 1664 N N . PHE A 1 201 ? 2.736 2.397 11.162 1.00 79.38 201 PHE A N 1
ATOM 1665 C CA . PHE A 1 201 ? 2.854 3.340 10.058 1.00 79.38 201 PHE A CA 1
ATOM 1666 C C . PHE A 1 201 ? 4.308 3.788 9.802 1.00 79.38 201 PHE A C 1
ATOM 1668 O O . PHE A 1 201 ? 4.766 3.790 8.656 1.00 79.38 201 PHE A O 1
ATOM 1675 N N . PHE A 1 202 ? 5.079 4.110 10.845 1.00 83.56 202 PHE A N 1
ATOM 1676 C CA . PHE A 1 202 ? 6.497 4.459 10.677 1.00 83.56 202 PHE A CA 1
ATOM 1677 C C . PHE A 1 202 ? 7.346 3.267 10.231 1.00 83.56 202 PHE A C 1
ATOM 1679 O O . PHE A 1 202 ? 8.233 3.427 9.388 1.00 83.56 202 PHE A O 1
ATOM 1686 N N . VAL A 1 203 ? 7.056 2.068 10.743 1.00 88.00 203 VAL A N 1
ATOM 1687 C CA . VAL A 1 203 ? 7.714 0.833 10.293 1.00 88.00 203 VAL A CA 1
ATOM 1688 C C . VAL A 1 203 ? 7.413 0.568 8.814 1.00 88.00 203 VAL A C 1
ATOM 1690 O O . VAL A 1 203 ? 8.333 0.287 8.049 1.00 88.00 203 VAL A O 1
ATOM 1693 N N . ALA A 1 204 ? 6.165 0.747 8.378 1.00 85.06 204 ALA A N 1
ATOM 1694 C CA . ALA A 1 204 ? 5.764 0.633 6.977 1.00 85.06 204 ALA A CA 1
ATOM 1695 C C . ALA A 1 204 ? 6.542 1.596 6.063 1.00 85.06 204 ALA A C 1
ATOM 1697 O O . ALA A 1 204 ? 7.073 1.182 5.026 1.00 85.06 204 ALA A O 1
ATOM 1698 N N . ILE A 1 205 ? 6.676 2.867 6.463 1.00 83.44 205 ILE A N 1
ATOM 1699 C CA . ILE A 1 205 ? 7.492 3.865 5.752 1.00 83.44 205 ILE A CA 1
ATOM 1700 C C . ILE A 1 205 ? 8.954 3.414 5.656 1.00 83.44 205 ILE A C 1
ATOM 1702 O O . ILE A 1 205 ? 9.537 3.425 4.568 1.00 83.44 205 ILE A O 1
ATOM 1706 N N . ALA A 1 206 ? 9.543 2.992 6.777 1.00 87.00 206 ALA A N 1
ATOM 1707 C CA . ALA A 1 206 ? 10.937 2.571 6.826 1.00 87.00 206 ALA A CA 1
ATOM 1708 C C . ALA A 1 206 ? 11.187 1.352 5.925 1.00 87.00 206 ALA A C 1
ATOM 1710 O O . ALA A 1 206 ? 12.107 1.364 5.109 1.00 87.00 206 ALA A O 1
ATOM 1711 N N . CYS A 1 207 ? 10.338 0.326 5.998 1.00 89.38 207 CYS A N 1
ATOM 1712 C CA . CYS A 1 207 ? 10.448 -0.866 5.158 1.00 89.38 207 CYS A CA 1
ATOM 1713 C C . CYS A 1 207 ? 10.243 -0.557 3.667 1.00 89.38 207 CYS A C 1
ATOM 1715 O O . CYS A 1 207 ? 10.966 -1.098 2.829 1.00 89.38 207 CYS A O 1
ATOM 1717 N N . THR A 1 208 ? 9.330 0.356 3.323 1.00 85.81 208 THR A N 1
ATOM 1718 C CA . THR A 1 208 ? 9.134 0.826 1.939 1.00 85.81 208 THR A CA 1
ATOM 1719 C C . THR A 1 208 ? 10.419 1.453 1.387 1.00 85.81 208 THR A C 1
ATOM 1721 O O . THR A 1 208 ? 10.864 1.087 0.299 1.00 85.81 208 THR A O 1
ATOM 1724 N N . LEU A 1 209 ? 11.068 2.342 2.150 1.00 82.88 209 LEU A N 1
ATOM 1725 C CA . LEU A 1 209 ? 12.343 2.965 1.769 1.00 82.88 209 LEU A CA 1
ATOM 1726 C C . LEU A 1 209 ? 13.474 1.952 1.633 1.00 82.88 209 LEU A C 1
ATOM 1728 O O . LEU A 1 209 ? 14.172 1.914 0.617 1.00 82.88 209 LEU A O 1
ATOM 1732 N N . LEU A 1 210 ? 13.658 1.142 2.675 1.00 87.62 210 LEU A N 1
ATOM 1733 C CA . LEU A 1 210 ? 14.738 0.170 2.739 1.00 87.62 210 LEU A CA 1
ATOM 1734 C C . LEU A 1 210 ? 14.602 -0.858 1.620 1.00 87.62 210 LEU A C 1
ATOM 1736 O O . LEU A 1 210 ? 15.608 -1.207 1.010 1.00 87.62 210 LEU A O 1
ATOM 1740 N N . SER A 1 211 ? 13.379 -1.278 1.284 1.00 89.38 211 SER A N 1
ATOM 1741 C CA . SER A 1 211 ? 13.147 -2.199 0.170 1.00 89.38 211 SER A CA 1
ATOM 1742 C C . SER A 1 211 ? 13.559 -1.602 -1.177 1.00 89.38 211 SER A C 1
ATOM 1744 O O . SER A 1 211 ? 14.206 -2.288 -1.965 1.00 89.38 211 SER A O 1
ATOM 1746 N N . GLY A 1 212 ? 13.258 -0.321 -1.424 1.00 84.81 212 GLY A N 1
ATOM 1747 C CA . GLY A 1 212 ? 13.628 0.354 -2.668 1.00 84.81 212 GLY A CA 1
ATOM 1748 C C . GLY A 1 212 ? 15.140 0.487 -2.808 1.00 84.81 212 GLY A C 1
ATOM 1749 O O . GLY A 1 212 ? 15.710 0.124 -3.837 1.00 84.81 212 GLY A O 1
ATOM 1750 N N . CYS A 1 213 ? 15.805 0.928 -1.737 1.00 85.31 213 CYS A N 1
ATOM 1751 C CA . CYS A 1 213 ? 17.262 1.025 -1.682 1.00 85.31 213 CYS A CA 1
ATOM 1752 C C . CYS A 1 213 ? 17.944 -0.341 -1.826 1.00 85.31 213 CYS A C 1
ATOM 1754 O O . CYS A 1 213 ? 18.935 -0.452 -2.547 1.00 85.31 213 CYS A O 1
ATOM 1756 N N . LEU A 1 214 ? 17.416 -1.375 -1.165 1.00 89.00 214 LEU A N 1
ATOM 1757 C CA . LEU A 1 214 ? 17.954 -2.731 -1.221 1.00 89.00 214 LEU A CA 1
ATOM 1758 C C . LEU A 1 214 ? 17.774 -3.350 -2.610 1.00 89.00 214 LEU A C 1
ATOM 1760 O O . LEU A 1 214 ? 18.714 -3.948 -3.124 1.00 89.00 214 LEU A O 1
ATOM 1764 N N . SER A 1 215 ? 16.610 -3.169 -3.239 1.00 88.31 215 SER A N 1
ATOM 1765 C CA . SER A 1 215 ? 16.359 -3.610 -4.617 1.00 88.31 215 SER A CA 1
ATOM 1766 C C . SER A 1 215 ? 17.340 -2.950 -5.589 1.00 88.31 215 SER A C 1
ATOM 1768 O O . SER A 1 215 ? 18.012 -3.648 -6.348 1.00 88.31 215 SER A O 1
ATOM 1770 N N . ASP A 1 216 ? 17.492 -1.622 -5.521 1.00 84.62 216 ASP A N 1
ATOM 1771 C CA . ASP A 1 216 ? 18.447 -0.885 -6.358 1.00 84.62 216 ASP A CA 1
ATOM 1772 C C . ASP A 1 216 ? 19.890 -1.366 -6.122 1.00 84.62 216 ASP A C 1
ATOM 1774 O O . ASP A 1 216 ? 20.652 -1.537 -7.074 1.00 84.62 216 ASP A O 1
ATOM 1778 N N . TRP A 1 217 ? 20.274 -1.621 -4.867 1.00 87.75 217 TRP A N 1
ATOM 1779 C CA . TRP A 1 217 ? 21.614 -2.093 -4.511 1.00 87.75 217 TRP A CA 1
ATOM 1780 C C . TRP A 1 217 ? 21.900 -3.513 -5.020 1.00 87.75 217 TRP A C 1
ATOM 1782 O O . TRP A 1 217 ? 22.966 -3.751 -5.590 1.00 87.75 217 TRP A O 1
ATOM 1792 N N . LEU A 1 218 ? 20.948 -4.442 -4.874 1.00 89.62 218 LEU A N 1
ATOM 1793 C CA . LEU A 1 218 ? 21.070 -5.820 -5.367 1.00 89.62 218 LEU A CA 1
ATOM 1794 C C . LEU A 1 218 ? 21.207 -5.868 -6.892 1.00 89.62 218 LEU A C 1
ATOM 1796 O O . LEU A 1 218 ? 21.985 -6.668 -7.416 1.00 89.62 218 LEU A O 1
ATOM 1800 N N . VAL A 1 219 ? 20.491 -4.988 -7.596 1.00 87.81 219 VAL A N 1
ATOM 1801 C CA . VAL A 1 219 ? 20.607 -4.839 -9.050 1.00 87.81 219 VAL A CA 1
ATOM 1802 C C . VAL A 1 219 ? 21.937 -4.186 -9.432 1.00 87.81 219 VAL A C 1
ATOM 1804 O O . VAL A 1 219 ? 22.612 -4.669 -10.336 1.00 87.81 219 VAL A O 1
ATOM 1807 N N . ALA A 1 220 ? 22.363 -3.131 -8.731 1.00 86.81 220 ALA A N 1
ATOM 1808 C CA . ALA A 1 220 ? 23.621 -2.433 -9.012 1.00 86.81 220 ALA A CA 1
ATOM 1809 C C . ALA A 1 220 ? 24.866 -3.306 -8.783 1.00 86.81 220 ALA A C 1
ATOM 1811 O O . ALA A 1 220 ? 25.886 -3.115 -9.441 1.00 86.81 220 ALA A O 1
ATOM 1812 N N . LYS A 1 221 ? 24.793 -4.266 -7.853 1.00 90.88 221 LYS A N 1
ATOM 1813 C CA . LYS A 1 221 ? 25.844 -5.263 -7.602 1.00 90.88 221 LYS A CA 1
ATOM 1814 C C . LYS A 1 221 ? 25.749 -6.500 -8.497 1.00 90.88 221 LYS A C 1
ATOM 1816 O O . LYS A 1 221 ? 26.541 -7.420 -8.323 1.00 90.88 221 LYS A O 1
ATOM 1821 N N . SER A 1 222 ? 24.802 -6.530 -9.435 1.00 87.44 222 SER A N 1
ATOM 1822 C CA . SER A 1 222 ? 24.554 -7.664 -10.332 1.00 87.44 222 SER A CA 1
ATOM 1823 C C . SER A 1 222 ? 24.215 -8.977 -9.611 1.00 87.44 222 SER A C 1
ATOM 1825 O O . SER A 1 222 ? 24.343 -10.048 -10.200 1.00 87.44 222 SER A O 1
ATOM 1827 N N . TYR A 1 223 ? 23.746 -8.921 -8.355 1.00 91.00 223 TYR A N 1
ATOM 1828 C CA . TYR A 1 223 ? 23.267 -10.109 -7.636 1.00 91.00 223 TYR A CA 1
ATOM 1829 C C . TYR A 1 223 ? 21.913 -10.582 -8.171 1.00 91.00 223 TYR A C 1
ATOM 1831 O O . TYR A 1 223 ? 21.644 -11.780 -8.217 1.00 91.00 223 TYR A O 1
ATOM 1839 N N . LEU A 1 224 ? 21.058 -9.643 -8.587 1.00 89.06 224 LEU A N 1
ATOM 1840 C CA . LEU A 1 224 ? 19.764 -9.923 -9.200 1.00 89.06 224 LEU A CA 1
ATOM 1841 C C . LEU A 1 224 ? 19.580 -9.083 -10.462 1.00 89.06 224 LEU A C 1
ATOM 1843 O O . LEU A 1 224 ? 19.870 -7.891 -10.488 1.00 89.06 224 LEU A O 1
ATOM 1847 N N . THR A 1 225 ? 19.001 -9.683 -11.499 1.00 87.38 225 THR A N 1
ATOM 1848 C CA . THR A 1 225 ? 18.413 -8.921 -12.610 1.00 87.38 225 THR A CA 1
ATOM 1849 C C . THR A 1 225 ? 17.189 -8.156 -12.110 1.00 87.38 225 THR A C 1
ATOM 1851 O O . THR A 1 225 ? 16.499 -8.631 -11.205 1.00 87.38 225 THR A O 1
ATOM 1854 N N . ARG A 1 226 ? 16.838 -7.032 -12.738 1.00 83.06 226 ARG A N 1
ATOM 1855 C CA . ARG A 1 226 ? 15.732 -6.187 -12.265 1.00 83.06 226 ARG A CA 1
ATOM 1856 C C . ARG A 1 226 ? 14.368 -6.884 -12.233 1.00 83.06 226 ARG A C 1
ATOM 1858 O O . ARG A 1 226 ? 13.622 -6.687 -11.279 1.00 83.06 226 ARG A O 1
ATOM 1865 N N . ASP A 1 227 ? 14.078 -7.738 -13.212 1.00 83.38 227 ASP A N 1
ATOM 1866 C CA . ASP A 1 227 ? 12.858 -8.559 -13.223 1.00 83.38 227 ASP A CA 1
ATOM 1867 C C . ASP A 1 227 ? 12.812 -9.526 -12.025 1.00 83.38 227 ASP A C 1
ATOM 1869 O O . ASP A 1 227 ? 11.869 -9.515 -11.232 1.00 83.38 227 ASP A O 1
ATOM 1873 N N . ARG A 1 228 ? 13.892 -10.294 -11.813 1.00 88.38 228 ARG A N 1
ATOM 1874 C CA . ARG A 1 228 ? 14.018 -11.174 -10.637 1.00 88.38 228 ARG A CA 1
ATOM 1875 C C . ARG A 1 228 ? 13.906 -10.407 -9.323 1.00 88.38 228 ARG A C 1
ATOM 1877 O O . ARG A 1 228 ? 13.241 -10.902 -8.422 1.00 88.38 228 ARG A O 1
ATOM 1884 N N . SER A 1 229 ? 14.495 -9.212 -9.223 1.00 89.31 229 SER A N 1
ATOM 1885 C CA . SER A 1 229 ? 14.346 -8.365 -8.035 1.00 89.31 229 SER A CA 1
ATOM 1886 C C . SER A 1 229 ? 12.864 -8.110 -7.753 1.00 89.31 229 SER A C 1
ATOM 1888 O O . SER A 1 229 ? 12.362 -8.483 -6.699 1.00 89.31 229 SER A O 1
ATOM 1890 N N . ARG A 1 230 ? 12.101 -7.613 -8.730 1.00 88.00 230 ARG A N 1
ATOM 1891 C CA . ARG A 1 230 ? 10.673 -7.324 -8.520 1.00 88.00 230 ARG A CA 1
ATOM 1892 C C . ARG A 1 230 ? 9.866 -8.537 -8.099 1.00 88.00 230 ARG A C 1
ATOM 1894 O O . ARG A 1 230 ? 9.076 -8.438 -7.166 1.00 88.00 230 ARG A O 1
ATOM 1901 N N . LYS A 1 231 ? 10.096 -9.681 -8.745 1.00 90.25 231 LYS A N 1
ATOM 1902 C CA . LYS A 1 231 ? 9.433 -10.947 -8.407 1.00 90.25 231 LYS A CA 1
ATOM 1903 C C . LYS A 1 231 ? 9.751 -11.387 -6.978 1.00 90.25 231 LYS A C 1
ATOM 1905 O O . LYS A 1 231 ? 8.840 -11.756 -6.244 1.00 90.25 231 LYS A O 1
ATOM 1910 N N . VAL A 1 232 ? 11.017 -11.306 -6.566 1.00 92.88 232 VAL A N 1
ATOM 1911 C CA . VAL A 1 232 ? 11.458 -11.680 -5.214 1.00 92.88 232 VAL A CA 1
ATOM 1912 C C . VAL A 1 232 ? 10.856 -10.751 -4.164 1.00 92.88 232 VAL A C 1
ATOM 1914 O O . VAL A 1 232 ? 10.254 -11.236 -3.211 1.00 92.88 232 VAL A O 1
ATOM 1917 N N . PHE A 1 233 ? 10.966 -9.433 -4.341 1.00 91.94 233 PHE A N 1
ATOM 1918 C CA . PHE A 1 233 ? 10.424 -8.456 -3.390 1.00 91.94 233 PHE A CA 1
ATOM 1919 C C . PHE A 1 233 ? 8.899 -8.556 -3.277 1.00 91.94 233 PHE A C 1
ATOM 1921 O O . PHE A 1 233 ? 8.356 -8.477 -2.175 1.00 91.94 233 PHE A O 1
ATOM 1928 N N . GLN A 1 234 ? 8.216 -8.813 -4.395 1.00 91.62 234 GLN A N 1
ATOM 1929 C CA . GLN A 1 234 ? 6.783 -9.063 -4.400 1.00 91.62 234 GLN A CA 1
ATOM 1930 C C . GLN A 1 234 ? 6.415 -10.348 -3.650 1.00 91.62 234 GLN A C 1
ATOM 1932 O O . GLN A 1 234 ? 5.503 -10.344 -2.827 1.00 91.62 234 GLN A O 1
ATOM 1937 N N . PHE A 1 235 ? 7.121 -11.447 -3.919 1.00 92.12 235 PHE A N 1
ATOM 1938 C CA . PHE A 1 235 ? 6.848 -12.735 -3.291 1.00 92.12 235 PHE A CA 1
ATOM 1939 C C . PHE A 1 235 ? 7.138 -12.705 -1.788 1.00 92.12 235 PHE A C 1
ATOM 1941 O O . PHE A 1 235 ? 6.276 -13.066 -0.992 1.00 92.12 235 PHE A O 1
ATOM 1948 N N . VAL A 1 236 ? 8.320 -12.229 -1.388 1.00 92.50 236 VAL A N 1
ATOM 1949 C CA . VAL A 1 236 ? 8.729 -12.137 0.021 1.00 92.50 236 VAL A CA 1
ATOM 1950 C C . VAL A 1 236 ? 7.791 -11.210 0.786 1.00 92.50 236 VAL A C 1
ATOM 1952 O O . VAL A 1 236 ? 7.325 -11.569 1.864 1.00 92.50 236 VAL A O 1
ATOM 1955 N N . GLY A 1 237 ? 7.459 -10.055 0.207 1.00 90.56 237 GLY A N 1
ATOM 1956 C CA . GLY A 1 237 ? 6.553 -9.102 0.830 1.00 90.56 237 GLY A CA 1
ATOM 1957 C C . GLY A 1 237 ? 5.099 -9.576 0.905 1.00 90.56 237 GLY A C 1
ATOM 1958 O O . GLY A 1 237 ? 4.332 -8.992 1.655 1.00 90.56 237 GLY A O 1
ATOM 1959 N N . ALA A 1 238 ? 4.684 -10.603 0.161 1.00 90.06 238 ALA A N 1
ATOM 1960 C CA . ALA A 1 238 ? 3.321 -11.138 0.228 1.00 90.06 238 ALA A CA 1
ATOM 1961 C C . ALA A 1 238 ? 3.249 -12.432 1.052 1.00 90.06 238 ALA A C 1
ATOM 1963 O O . ALA A 1 238 ? 2.487 -12.526 2.013 1.00 90.06 238 ALA A O 1
ATOM 1964 N N . ALA A 1 239 ? 4.061 -13.432 0.707 1.00 91.69 239 ALA A N 1
ATOM 1965 C CA . ALA A 1 239 ? 3.977 -14.773 1.276 1.00 91.69 239 ALA A CA 1
ATOM 1966 C C . ALA A 1 239 ? 4.436 -14.827 2.741 1.00 91.69 239 ALA A C 1
ATOM 1968 O O . ALA A 1 239 ? 3.758 -15.432 3.571 1.00 91.69 239 ALA A O 1
ATOM 1969 N N . VAL A 1 240 ? 5.559 -14.176 3.071 1.00 91.44 240 VAL A N 1
ATOM 1970 C CA . VAL A 1 240 ? 6.120 -14.182 4.433 1.00 91.44 240 VAL A CA 1
ATOM 1971 C C . VAL A 1 240 ? 5.171 -13.539 5.447 1.00 91.44 240 VAL A C 1
ATOM 1973 O O . VAL A 1 240 ? 4.873 -14.194 6.447 1.00 91.44 240 VAL A O 1
ATOM 1976 N N . PRO A 1 241 ? 4.648 -12.315 5.232 1.00 89.25 241 PRO A N 1
ATOM 1977 C CA . PRO A 1 241 ? 3.734 -11.723 6.198 1.00 89.25 241 PRO A CA 1
ATOM 1978 C C . PRO A 1 241 ? 2.407 -12.468 6.288 1.00 89.25 241 PRO A C 1
ATOM 1980 O O . PRO A 1 241 ? 1.923 -12.660 7.395 1.00 89.25 241 PRO A O 1
ATOM 1983 N N . MET A 1 242 ? 1.844 -12.968 5.183 1.00 86.31 242 MET A N 1
ATOM 1984 C CA . MET A 1 242 ? 0.590 -13.729 5.253 1.00 86.31 242 MET A CA 1
ATOM 1985 C C . MET A 1 242 ? 0.748 -15.049 6.019 1.00 86.31 242 MET A C 1
ATOM 1987 O O . MET A 1 242 ? -0.070 -15.355 6.886 1.00 86.31 242 MET A O 1
ATOM 1991 N N . GLY A 1 243 ? 1.816 -15.809 5.754 1.00 88.50 243 GLY A N 1
ATOM 1992 C CA . GLY A 1 243 ? 2.111 -17.035 6.501 1.00 88.50 243 GLY A CA 1
ATOM 1993 C C . GLY A 1 243 ? 2.398 -16.757 7.978 1.00 88.50 243 GLY A C 1
ATOM 1994 O O . GLY A 1 243 ? 1.879 -17.443 8.856 1.00 88.50 243 GLY A O 1
ATOM 1995 N N . GLY A 1 244 ? 3.164 -15.701 8.261 1.00 87.50 244 GLY A N 1
ATOM 1996 C CA . GLY A 1 244 ? 3.473 -15.263 9.618 1.00 87.50 244 GLY A CA 1
ATOM 1997 C C . GLY A 1 244 ? 2.240 -14.849 10.418 1.00 87.50 244 GLY A C 1
ATOM 1998 O O . GLY A 1 244 ? 2.044 -15.324 11.536 1.00 87.50 244 GLY A O 1
ATOM 1999 N N . LEU A 1 245 ? 1.369 -14.025 9.832 1.00 84.56 245 LEU A N 1
ATOM 2000 C CA . LEU A 1 245 ? 0.116 -13.592 10.455 1.00 84.56 245 LEU A CA 1
ATOM 2001 C C . LEU A 1 245 ? -0.834 -14.771 10.708 1.00 84.56 245 LEU A C 1
ATOM 2003 O O . LEU A 1 245 ? -1.471 -14.821 11.759 1.00 84.56 245 LEU A O 1
ATOM 2007 N N . MET A 1 246 ? -0.892 -15.751 9.800 1.00 85.38 246 MET A N 1
ATOM 2008 C CA . MET A 1 246 ? -1.672 -16.975 10.007 1.00 85.38 246 MET A CA 1
ATOM 2009 C C . MET A 1 246 ? -1.165 -17.770 11.217 1.00 85.38 246 MET A C 1
ATOM 2011 O O . MET A 1 246 ? -1.961 -18.179 12.061 1.00 85.38 246 MET A O 1
ATOM 2015 N N . ILE A 1 247 ? 0.153 -17.953 11.338 1.00 87.00 247 ILE A N 1
ATOM 2016 C CA . ILE A 1 247 ? 0.761 -18.661 12.474 1.00 87.00 247 ILE A CA 1
ATOM 2017 C C . ILE A 1 247 ? 0.504 -17.903 13.781 1.00 87.00 247 ILE A C 1
ATOM 2019 O O . ILE A 1 247 ? 0.061 -18.509 14.757 1.00 87.00 247 ILE A O 1
ATOM 2023 N N . LEU A 1 248 ? 0.713 -16.581 13.799 1.00 85.31 248 LEU A N 1
ATOM 2024 C CA . LEU A 1 248 ? 0.428 -15.751 14.974 1.00 85.31 248 LEU A CA 1
ATOM 2025 C C . LEU A 1 248 ? -1.036 -15.855 15.400 1.00 85.31 248 LEU A C 1
ATOM 2027 O O . LEU A 1 248 ? -1.312 -15.952 16.593 1.00 85.31 248 LEU A O 1
ATOM 2031 N N . ARG A 1 249 ? -1.970 -15.901 14.442 1.00 81.81 249 ARG A N 1
ATOM 2032 C CA . ARG A 1 249 ? -3.395 -16.068 14.737 1.00 81.81 249 ARG A CA 1
ATOM 2033 C C . ARG A 1 249 ? -3.687 -17.410 15.408 1.00 81.81 249 ARG A C 1
ATOM 2035 O O . ARG A 1 249 ? -4.452 -17.447 16.367 1.00 81.81 249 ARG A O 1
ATOM 2042 N N . VAL A 1 250 ? -3.079 -18.498 14.935 1.00 83.62 250 VAL A N 1
ATOM 2043 C CA . VAL A 1 250 ? -3.243 -19.835 15.531 1.00 83.62 250 VAL A CA 1
ATOM 2044 C C . VAL A 1 250 ? -2.668 -19.883 16.947 1.00 83.62 250 VAL A C 1
ATOM 2046 O O . VAL A 1 250 ? -3.328 -20.396 17.852 1.00 83.62 250 VAL A O 1
ATOM 2049 N N . ILE A 1 251 ? -1.475 -19.316 17.155 1.00 83.00 251 ILE A N 1
ATOM 2050 C CA . ILE A 1 251 ? -0.846 -19.216 18.481 1.00 83.00 251 ILE A CA 1
ATOM 2051 C C . ILE A 1 251 ? -1.758 -18.435 19.426 1.00 83.00 251 ILE A C 1
ATOM 2053 O O . ILE A 1 251 ? -2.075 -18.914 20.510 1.00 83.00 251 ILE A O 1
ATOM 2057 N N . PHE A 1 252 ? -2.238 -17.273 18.983 1.00 80.62 252 PHE A N 1
ATOM 2058 C CA . PHE A 1 252 ? -3.101 -16.429 19.789 1.00 80.62 252 PHE A CA 1
ATOM 2059 C C . PHE A 1 252 ? -4.379 -17.154 20.237 1.00 80.62 252 PHE A C 1
ATOM 2061 O O . PHE A 1 252 ? -4.688 -17.191 21.428 1.00 80.62 252 PHE A O 1
ATOM 2068 N N . VAL A 1 253 ? -5.082 -17.799 19.298 1.00 80.44 253 VAL A N 1
ATOM 2069 C CA . VAL A 1 253 ? -6.323 -18.529 19.597 1.00 80.44 253 VAL A CA 1
ATOM 2070 C C . VAL A 1 253 ? -6.079 -19.695 20.561 1.00 80.44 253 VAL A C 1
ATOM 2072 O O . VAL A 1 253 ? -6.891 -19.957 21.445 1.00 80.44 253 VAL A O 1
ATOM 2075 N N . SER A 1 254 ? -4.939 -20.372 20.435 1.00 78.75 254 SER A N 1
ATOM 2076 C CA . SER A 1 254 ? -4.591 -21.516 21.286 1.00 78.75 254 SER A CA 1
ATOM 2077 C C . SER A 1 254 ? -4.250 -21.110 22.727 1.00 78.75 254 SER A C 1
ATOM 2079 O O . SER A 1 254 ? -4.310 -21.940 23.633 1.00 78.75 254 SER A O 1
ATOM 2081 N N . SER A 1 255 ? -3.910 -19.839 22.961 1.00 78.19 255 SER A N 1
ATOM 2082 C CA . SER A 1 255 ? -3.421 -19.337 24.250 1.00 78.19 255 SER A CA 1
ATOM 2083 C C . SER A 1 255 ? -4.459 -18.578 25.086 1.00 78.19 255 SER A C 1
ATOM 2085 O O . SER A 1 255 ? -4.140 -18.193 26.213 1.00 78.19 255 SER A O 1
ATOM 2087 N N . PHE A 1 256 ? -5.699 -18.406 24.606 1.00 69.06 256 PHE A N 1
ATOM 2088 C CA . PHE A 1 256 ? -6.760 -17.622 25.271 1.00 69.06 256 PHE A CA 1
ATOM 2089 C C . PHE A 1 256 ? -7.057 -18.007 26.731 1.00 69.06 256 PHE A C 1
ATOM 2091 O O . PHE A 1 256 ? -7.519 -17.169 27.500 1.00 69.06 256 PHE A O 1
ATOM 2098 N N . HIS A 1 257 ? -6.795 -19.256 27.124 1.00 71.06 257 HIS A N 1
ATOM 2099 C CA . HIS A 1 257 ? -7.070 -19.767 28.475 1.00 71.06 257 HIS A CA 1
ATOM 2100 C C . HIS A 1 257 ? -5.806 -20.155 29.250 1.00 71.06 257 HIS A C 1
ATOM 2102 O O . HIS A 1 257 ? -5.876 -20.881 30.240 1.00 71.06 257 HIS A O 1
ATOM 2108 N N . THR A 1 258 ? -4.639 -19.700 28.796 1.00 74.69 258 THR A N 1
ATOM 2109 C CA . THR A 1 258 ? -3.355 -20.036 29.422 1.00 74.69 258 THR A CA 1
ATOM 2110 C C . THR A 1 258 ? -2.871 -18.927 30.353 1.00 74.69 258 THR A C 1
ATOM 2112 O O . THR A 1 258 ? -3.130 -17.749 30.122 1.00 74.69 258 THR A O 1
ATOM 2115 N N . TYR A 1 259 ? -2.119 -19.298 31.394 1.00 73.69 259 TYR A N 1
ATOM 2116 C CA . TYR A 1 259 ? -1.495 -18.348 32.330 1.00 73.69 259 TYR A CA 1
ATOM 2117 C C . TYR A 1 259 ? -0.558 -17.342 31.626 1.00 73.69 259 TYR A C 1
ATOM 2119 O O . TYR A 1 259 ? -0.396 -16.218 32.084 1.00 73.69 259 TYR A O 1
ATOM 2127 N N . TYR A 1 260 ? 0.003 -17.722 30.474 1.00 77.56 260 TYR A N 1
ATOM 2128 C CA . TYR A 1 260 ? 0.932 -16.918 29.670 1.00 77.56 260 TYR A CA 1
ATOM 2129 C C . TYR A 1 260 ? 0.246 -15.993 28.652 1.00 77.56 260 TYR A C 1
ATOM 2131 O O . TYR A 1 260 ? 0.891 -15.534 27.711 1.00 77.56 260 TYR A O 1
ATOM 2139 N N . TYR A 1 261 ? -1.055 -15.727 28.800 1.00 78.19 261 TYR A N 1
ATOM 2140 C CA . TYR A 1 261 ? -1.823 -14.918 27.850 1.00 78.19 261 TYR A CA 1
ATOM 2141 C C . TYR A 1 261 ? -1.159 -13.564 27.545 1.00 78.19 261 TYR A C 1
ATOM 2143 O O . TYR A 1 261 ? -0.959 -13.242 26.378 1.00 78.19 261 TYR A O 1
ATOM 2151 N N . GLU A 1 262 ? -0.739 -12.812 28.567 1.00 81.19 262 GLU A N 1
ATOM 2152 C CA . GLU A 1 262 ? -0.112 -11.490 28.393 1.00 81.19 262 GLU A CA 1
ATOM 2153 C C . GLU A 1 262 ? 1.225 -11.548 27.633 1.00 81.19 262 GLU A C 1
ATOM 2155 O O . GLU A 1 262 ? 1.502 -10.698 26.782 1.00 81.19 262 GLU A O 1
ATOM 2160 N N . ASP A 1 263 ? 2.041 -12.577 27.870 1.00 84.69 263 ASP A N 1
ATOM 2161 C CA . ASP A 1 263 ? 3.298 -12.767 27.140 1.00 84.69 263 ASP A CA 1
ATOM 2162 C C . ASP A 1 263 ? 3.027 -13.098 25.667 1.00 84.69 263 ASP A C 1
ATOM 2164 O O . ASP A 1 263 ? 3.651 -12.531 24.765 1.00 84.69 263 ASP A O 1
ATOM 2168 N N . VAL A 1 264 ? 2.034 -13.954 25.408 1.00 82.88 264 VAL A N 1
ATOM 2169 C CA . VAL A 1 264 ? 1.592 -14.291 24.050 1.00 82.88 264 VAL A CA 1
ATOM 2170 C C . VAL A 1 264 ? 1.035 -13.059 23.336 1.00 82.88 264 VAL A C 1
ATOM 2172 O O . VAL A 1 264 ? 1.369 -12.834 22.173 1.00 82.88 264 VAL A O 1
ATOM 2175 N N . LEU A 1 265 ? 0.265 -12.210 24.023 1.00 81.75 265 LEU A N 1
ATOM 2176 C CA . LEU A 1 265 ? -0.212 -10.941 23.470 1.00 81.75 265 LEU A CA 1
ATOM 2177 C C . LEU A 1 265 ? 0.937 -10.050 22.999 1.00 81.75 265 LEU A C 1
ATOM 2179 O O . LEU A 1 265 ? 0.856 -9.458 21.922 1.00 81.75 265 LEU A O 1
ATOM 2183 N N . ASN A 1 266 ? 2.000 -9.935 23.793 1.00 85.38 266 ASN A N 1
ATOM 2184 C CA . ASN A 1 266 ? 3.149 -9.103 23.446 1.00 85.38 266 ASN A CA 1
ATOM 2185 C C . ASN A 1 266 ? 3.898 -9.653 22.227 1.00 85.38 266 ASN A C 1
ATOM 2187 O O . ASN A 1 266 ? 4.255 -8.883 21.332 1.00 85.38 266 ASN A O 1
ATOM 2191 N N . VAL A 1 267 ? 4.065 -10.977 22.143 1.00 86.25 267 VAL A N 1
ATOM 2192 C CA . VAL A 1 267 ? 4.661 -11.644 20.974 1.00 86.25 267 VAL A CA 1
ATOM 2193 C C . VAL A 1 267 ? 3.812 -11.428 19.723 1.00 86.25 267 VAL A C 1
ATOM 2195 O O . VAL A 1 267 ? 4.356 -11.095 18.671 1.00 86.25 267 VAL A O 1
ATOM 2198 N N . VAL A 1 268 ? 2.488 -11.556 19.828 1.00 84.62 268 VAL A N 1
ATOM 2199 C CA . VAL A 1 268 ? 1.566 -11.342 18.704 1.00 84.62 268 VAL A CA 1
ATOM 2200 C C . VAL A 1 268 ? 1.616 -9.890 18.234 1.00 84.62 268 VAL A C 1
ATOM 2202 O O . VAL A 1 268 ? 1.804 -9.654 17.044 1.00 84.62 268 VAL A O 1
ATOM 2205 N N . LYS A 1 269 ? 1.550 -8.913 19.148 1.00 83.44 269 LYS A N 1
ATOM 2206 C CA . LYS A 1 269 ? 1.657 -7.479 18.817 1.00 83.44 269 LYS A CA 1
ATOM 2207 C C . LYS A 1 269 ? 2.987 -7.136 18.146 1.00 83.44 269 LYS A C 1
ATOM 2209 O O . LYS A 1 269 ? 3.012 -6.395 17.164 1.00 83.44 269 LYS A O 1
ATOM 2214 N N . PHE A 1 270 ? 4.094 -7.675 18.655 1.00 86.25 270 PHE A N 1
ATOM 2215 C CA . PHE A 1 270 ? 5.413 -7.451 18.069 1.00 86.25 270 PHE A CA 1
ATOM 2216 C C . PHE A 1 270 ? 5.549 -8.114 16.694 1.00 86.25 270 PHE A C 1
ATOM 2218 O O . PHE A 1 270 ? 5.956 -7.466 15.731 1.00 86.25 270 PHE A O 1
ATOM 2225 N N . GLY A 1 271 ? 5.171 -9.388 16.573 1.00 86.88 271 GLY A N 1
ATOM 2226 C CA . GLY A 1 271 ? 5.217 -10.107 15.303 1.00 86.88 271 GLY A CA 1
ATOM 2227 C C . GLY A 1 271 ? 4.336 -9.441 14.246 1.00 86.88 271 GLY A C 1
ATOM 2228 O O . GLY A 1 271 ? 4.744 -9.292 13.097 1.00 86.88 271 GLY A O 1
ATOM 2229 N N . TRP A 1 272 ? 3.175 -8.934 14.650 1.00 83.69 272 TRP A N 1
ATOM 2230 C CA . TRP A 1 272 ? 2.301 -8.148 13.794 1.00 83.69 272 TRP A CA 1
ATOM 2231 C C . TRP A 1 272 ? 2.979 -6.884 13.251 1.00 83.69 272 TRP A C 1
ATOM 2233 O O . TRP A 1 272 ? 2.940 -6.638 12.046 1.00 83.69 272 TRP A O 1
ATOM 2243 N N . LEU A 1 273 ? 3.647 -6.107 14.114 1.00 86.69 273 LEU A N 1
ATOM 2244 C CA . LEU A 1 273 ? 4.407 -4.919 13.710 1.00 86.69 273 LEU A CA 1
ATOM 2245 C C . LEU A 1 273 ? 5.456 -5.257 12.637 1.00 86.69 273 LEU A C 1
ATOM 2247 O O . LEU A 1 273 ? 5.588 -4.542 11.642 1.00 86.69 273 LEU A O 1
ATOM 2251 N N . VAL A 1 274 ? 6.165 -6.374 12.817 1.00 89.06 274 VAL A N 1
ATOM 2252 C CA . VAL A 1 274 ? 7.171 -6.863 11.865 1.00 89.06 274 VAL A CA 1
ATOM 2253 C C . VAL A 1 274 ? 6.529 -7.270 10.538 1.00 89.06 274 VAL A C 1
ATOM 2255 O O . VAL A 1 274 ? 7.006 -6.863 9.477 1.00 89.06 274 VAL A O 1
ATOM 2258 N N . PHE A 1 275 ? 5.438 -8.039 10.567 1.00 88.88 275 PHE A N 1
ATOM 2259 C CA . PHE A 1 275 ? 4.786 -8.518 9.347 1.00 88.88 275 PHE A CA 1
ATOM 2260 C C . PHE A 1 275 ? 4.103 -7.399 8.555 1.00 88.88 275 PHE A C 1
ATOM 2262 O O . PHE A 1 275 ? 4.158 -7.424 7.328 1.00 88.88 275 PHE A O 1
ATOM 2269 N N . VAL A 1 276 ? 3.555 -6.372 9.211 1.00 84.38 276 VAL A N 1
ATOM 2270 C CA . VAL A 1 276 ? 3.060 -5.167 8.519 1.00 84.38 276 VAL A CA 1
ATOM 2271 C C . VAL A 1 276 ? 4.200 -4.450 7.790 1.00 84.38 276 VAL A C 1
ATOM 2273 O O . VAL A 1 276 ? 4.059 -4.108 6.617 1.00 84.38 276 VAL A O 1
ATOM 2276 N N . GLY A 1 277 ? 5.362 -4.288 8.431 1.00 88.44 277 GLY A N 1
ATOM 2277 C CA . GLY A 1 277 ? 6.548 -3.728 7.776 1.00 88.44 277 GLY A CA 1
ATOM 2278 C C . GLY A 1 277 ? 7.003 -4.553 6.571 1.00 88.44 277 GLY A C 1
ATOM 2279 O O . GLY A 1 277 ? 7.220 -4.014 5.484 1.00 88.44 277 GLY A O 1
ATOM 2280 N N . LEU A 1 278 ? 7.089 -5.876 6.734 1.00 89.75 278 LEU A N 1
ATOM 2281 C CA . LEU A 1 278 ? 7.444 -6.796 5.649 1.00 89.75 278 LEU A CA 1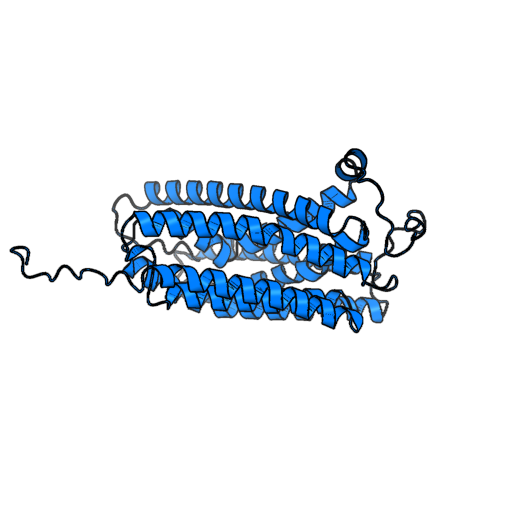
ATOM 2282 C C . LEU A 1 278 ? 6.431 -6.757 4.499 1.00 89.75 278 LEU A C 1
ATOM 2284 O O . LEU A 1 278 ? 6.835 -6.830 3.342 1.00 89.75 278 LEU A O 1
ATOM 2288 N N . ALA A 1 279 ? 5.141 -6.565 4.782 1.00 89.88 279 ALA A N 1
ATOM 2289 C CA . ALA A 1 279 ? 4.121 -6.401 3.751 1.00 89.88 279 ALA A CA 1
ATOM 2290 C C . ALA A 1 279 ? 4.385 -5.193 2.844 1.00 89.88 279 ALA A C 1
ATOM 2292 O O . ALA A 1 279 ? 4.120 -5.235 1.641 1.00 89.88 279 ALA A O 1
ATOM 2293 N N . CYS A 1 280 ? 4.961 -4.123 3.393 1.00 88.25 280 CYS A N 1
ATOM 2294 C CA . CYS A 1 280 ? 5.297 -2.929 2.628 1.00 88.25 280 CYS A CA 1
ATOM 2295 C C . CYS A 1 280 ? 6.459 -3.135 1.651 1.00 88.25 280 CYS A C 1
ATOM 2297 O O . CYS A 1 280 ? 6.578 -2.369 0.706 1.00 88.25 280 CYS A O 1
ATOM 2299 N N . VAL A 1 281 ? 7.257 -4.197 1.794 1.00 90.12 281 VAL A N 1
ATOM 2300 C CA . VAL A 1 281 ? 8.355 -4.538 0.867 1.00 90.12 281 VAL A CA 1
ATOM 2301 C C . VAL A 1 281 ? 7.845 -4.829 -0.555 1.00 90.12 281 VAL A C 1
ATOM 2303 O O . VAL A 1 281 ? 8.572 -4.602 -1.526 1.00 90.12 281 VAL A O 1
ATOM 2306 N N . GLN A 1 282 ? 6.577 -5.246 -0.697 1.00 89.94 282 GLN A N 1
ATOM 2307 C CA . GLN A 1 282 ? 5.913 -5.450 -1.994 1.00 89.94 282 GLN A CA 1
ATOM 2308 C C . GLN A 1 282 ? 5.913 -4.190 -2.870 1.00 89.94 282 GLN A C 1
ATOM 2310 O O . GLN A 1 282 ? 5.902 -4.304 -4.094 1.00 89.94 282 GLN A O 1
ATOM 2315 N N . SER A 1 283 ? 5.971 -2.995 -2.266 1.00 83.50 283 SER A N 1
ATOM 2316 C CA . SER A 1 283 ? 6.037 -1.714 -2.977 1.00 83.50 283 SER A CA 1
ATOM 2317 C C . SER A 1 283 ? 7.132 -1.736 -4.053 1.00 83.50 283 SER A C 1
ATOM 2319 O O . SER A 1 283 ? 6.911 -1.377 -5.206 1.00 83.50 283 SER A O 1
ATOM 2321 N N . SER A 1 284 ? 8.308 -2.263 -3.712 1.00 84.38 284 SER A N 1
ATOM 2322 C CA . SER A 1 284 ? 9.457 -2.358 -4.616 1.00 84.38 284 SER A CA 1
ATOM 2323 C C . SER A 1 284 ? 9.280 -3.364 -5.756 1.00 84.38 284 SER A C 1
ATOM 2325 O O . SER A 1 284 ? 10.042 -3.330 -6.723 1.00 84.38 284 SER A O 1
ATOM 2327 N N . GLY A 1 285 ? 8.287 -4.248 -5.653 1.00 84.31 285 GLY A N 1
ATOM 2328 C CA . GLY A 1 285 ? 7.913 -5.211 -6.679 1.00 84.31 285 GLY A CA 1
ATOM 2329 C C . GLY A 1 285 ? 6.970 -4.618 -7.721 1.00 84.31 285 GLY A C 1
ATOM 2330 O O . GLY A 1 285 ? 7.344 -4.474 -8.887 1.00 84.31 285 GLY A O 1
ATOM 2331 N N . PHE A 1 286 ? 5.742 -4.284 -7.315 1.00 84.75 286 PHE A N 1
ATOM 2332 C CA . PHE A 1 286 ? 4.669 -3.970 -8.266 1.00 84.75 286 PHE A CA 1
ATOM 2333 C C . PHE A 1 286 ? 4.638 -2.512 -8.734 1.00 84.75 286 PHE A C 1
ATOM 2335 O O . PHE A 1 286 ? 4.205 -2.258 -9.853 1.00 84.75 286 PHE A O 1
ATOM 2342 N N . LEU A 1 287 ? 5.084 -1.552 -7.918 1.00 81.38 287 LEU A N 1
ATOM 2343 C CA . LEU A 1 287 ? 4.776 -0.142 -8.166 1.00 81.38 287 LEU A CA 1
ATOM 2344 C C . LEU A 1 287 ? 5.372 0.420 -9.465 1.00 81.38 287 LEU A C 1
ATOM 2346 O O . LEU A 1 287 ? 4.784 1.277 -10.112 1.00 81.38 287 LEU A O 1
ATOM 2350 N N . ILE A 1 288 ? 6.567 -0.027 -9.844 1.00 80.81 288 ILE A N 1
ATOM 2351 C CA . ILE A 1 288 ? 7.236 0.440 -11.072 1.00 80.81 288 ILE A CA 1
ATOM 2352 C C . ILE A 1 288 ? 6.761 -0.384 -12.273 1.00 80.81 288 ILE A C 1
ATOM 2354 O O . ILE A 1 288 ? 6.812 0.092 -13.404 1.00 80.81 288 ILE A O 1
ATOM 2358 N N . ASN A 1 289 ? 6.216 -1.576 -12.016 1.00 86.81 289 ASN A N 1
ATOM 2359 C CA . ASN A 1 289 ? 5.923 -2.599 -13.011 1.00 86.81 289 ASN A CA 1
ATOM 2360 C C . ASN A 1 289 ? 4.915 -2.126 -14.076 1.00 86.81 289 ASN A C 1
ATOM 2362 O O . ASN A 1 289 ? 5.002 -2.541 -15.229 1.00 86.81 289 ASN A O 1
ATOM 2366 N N . HIS A 1 290 ? 4.019 -1.185 -13.747 1.00 87.75 290 HIS A N 1
ATOM 2367 C CA . HIS A 1 290 ? 3.147 -0.523 -14.730 1.00 87.75 290 HIS A CA 1
ATOM 2368 C C . HIS A 1 290 ? 3.936 0.177 -15.844 1.00 87.75 290 HIS A C 1
ATOM 2370 O O . HIS A 1 290 ? 3.560 0.102 -17.012 1.00 87.75 290 HIS A O 1
ATOM 2376 N N . MET A 1 291 ? 5.037 0.845 -15.490 1.00 81.88 291 MET A N 1
ATOM 2377 C CA . MET A 1 291 ? 5.904 1.565 -16.430 1.00 81.88 291 MET A CA 1
ATOM 2378 C C . MET A 1 291 ? 6.825 0.632 -17.211 1.00 81.88 291 MET A C 1
ATOM 2380 O O . MET A 1 291 ? 7.226 0.962 -18.325 1.00 81.88 291 MET A O 1
ATOM 2384 N N . ASP A 1 292 ? 7.176 -0.510 -16.626 1.00 81.62 292 ASP A N 1
ATOM 2385 C CA . ASP A 1 292 ? 7.992 -1.520 -17.296 1.00 81.62 292 ASP A CA 1
ATOM 2386 C C . ASP A 1 292 ? 7.203 -2.293 -18.336 1.00 81.62 292 ASP A C 1
ATOM 2388 O O . ASP A 1 292 ? 7.734 -2.592 -19.400 1.00 81.62 292 ASP A O 1
ATOM 2392 N N . LEU A 1 293 ? 5.930 -2.568 -18.050 1.00 83.06 293 LEU A N 1
ATOM 2393 C CA . LEU A 1 293 ? 5.057 -3.255 -18.985 1.00 83.06 293 LEU A CA 1
ATOM 2394 C C . LEU A 1 293 ? 4.700 -2.371 -20.180 1.00 83.06 293 LEU A C 1
ATOM 2396 O O . LEU A 1 293 ? 4.757 -2.812 -21.325 1.00 83.06 293 LEU A O 1
ATOM 2400 N N . SER A 1 294 ? 4.320 -1.115 -19.928 1.00 83.06 294 SER A N 1
ATOM 2401 C CA . SER A 1 294 ? 4.121 -0.149 -21.002 1.00 83.06 294 SER A CA 1
ATOM 2402 C C . SER A 1 294 ? 4.310 1.290 -20.522 1.00 83.06 294 SER A C 1
ATOM 2404 O O . SER A 1 294 ? 3.443 1.827 -19.828 1.00 83.06 294 SER A O 1
ATOM 2406 N N . PRO A 1 295 ? 5.375 1.988 -20.953 1.00 77.56 295 PRO A N 1
ATOM 2407 C CA . PRO A 1 295 ? 5.583 3.383 -20.576 1.00 77.56 295 PRO A CA 1
ATOM 2408 C C . PRO A 1 295 ? 4.534 4.324 -21.193 1.00 77.56 295 PRO A C 1
ATOM 2410 O O . PRO A 1 295 ? 4.211 5.350 -20.597 1.00 77.56 295 PRO A O 1
ATOM 2413 N N . TYR A 1 296 ? 3.960 3.977 -22.354 1.00 81.56 296 TYR A N 1
ATOM 2414 C CA . TYR A 1 296 ? 2.905 4.769 -23.001 1.00 81.56 296 TYR A CA 1
ATOM 2415 C C . TYR A 1 296 ? 1.570 4.693 -22.251 1.00 81.56 296 TYR A C 1
ATOM 2417 O O . TYR A 1 296 ? 0.853 5.691 -22.180 1.00 81.56 296 TYR A O 1
ATOM 2425 N N . TYR A 1 297 ? 1.253 3.530 -21.672 1.00 87.06 297 TYR A N 1
ATOM 2426 C CA . TYR A 1 297 ? -0.020 3.274 -20.993 1.00 87.06 297 TYR A CA 1
ATOM 2427 C C . TYR A 1 297 ? 0.111 3.154 -19.469 1.00 87.06 297 TYR A C 1
ATOM 2429 O O . TYR A 1 297 ? -0.846 2.747 -18.819 1.00 87.06 297 TYR A O 1
ATOM 2437 N N . ALA A 1 298 ? 1.248 3.531 -18.875 1.00 86.56 298 ALA A N 1
ATOM 2438 C CA . ALA A 1 298 ? 1.513 3.351 -17.445 1.00 86.56 298 ALA A CA 1
ATOM 2439 C C . ALA A 1 298 ? 0.408 3.932 -16.547 1.00 86.56 298 ALA A C 1
ATOM 2441 O O . ALA A 1 298 ? -0.099 3.241 -15.669 1.00 86.56 298 ALA A O 1
ATOM 2442 N N . GLY A 1 299 ? -0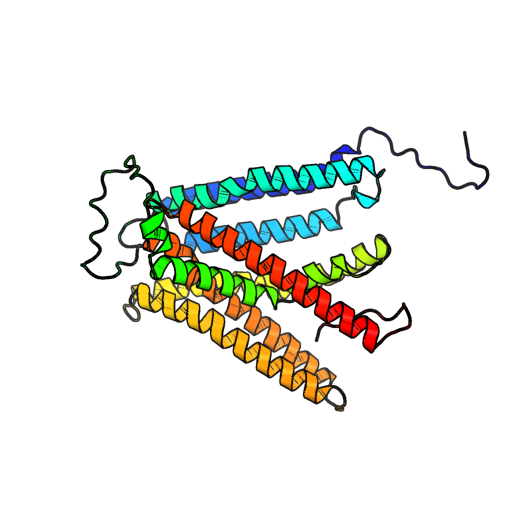.028 5.172 -16.802 1.00 89.00 299 GLY A N 1
ATOM 2443 C CA . GLY A 1 299 ? -1.127 5.779 -16.048 1.00 89.00 299 GLY A CA 1
ATOM 2444 C C . GLY A 1 299 ? -2.461 5.054 -16.223 1.00 89.00 299 GLY A C 1
ATOM 2445 O O . GLY A 1 299 ? -3.194 4.881 -15.253 1.00 89.00 299 GLY A O 1
ATOM 2446 N N . LEU A 1 300 ? -2.758 4.581 -17.437 1.00 91.50 300 LEU A N 1
ATOM 2447 C CA . LEU A 1 300 ? -3.968 3.803 -17.716 1.00 91.50 300 LEU A CA 1
ATOM 2448 C C . LEU A 1 300 ? -3.942 2.452 -16.987 1.00 91.50 300 LEU A C 1
ATOM 2450 O O . LEU A 1 300 ? -4.939 2.064 -16.385 1.00 91.50 300 LEU A O 1
ATOM 2454 N N . LEU A 1 301 ? -2.798 1.762 -16.994 1.00 92.12 301 LEU A N 1
ATOM 2455 C CA . LEU A 1 301 ? -2.604 0.510 -16.264 1.00 92.12 301 LEU A CA 1
ATOM 2456 C C . LEU A 1 301 ? -2.763 0.721 -14.754 1.00 92.12 301 LEU A C 1
ATOM 2458 O O . LEU A 1 301 ? -3.412 -0.091 -14.095 1.00 92.12 301 LEU A O 1
ATOM 2462 N N . VAL A 1 302 ? -2.219 1.817 -14.207 1.00 91.25 302 VAL A N 1
ATOM 2463 C CA . VAL A 1 302 ? -2.411 2.184 -12.794 1.00 91.25 302 VAL A CA 1
ATOM 2464 C C . VAL A 1 302 ? -3.893 2.375 -12.506 1.00 91.25 302 VAL A C 1
ATOM 2466 O O . VAL A 1 302 ? -4.400 1.728 -11.597 1.00 91.25 302 VAL A O 1
ATOM 2469 N N . ALA A 1 303 ? -4.602 3.161 -13.322 1.00 91.94 303 ALA A N 1
ATOM 2470 C CA . ALA A 1 303 ? -6.036 3.390 -13.159 1.00 91.94 303 ALA A CA 1
ATOM 2471 C C . ALA A 1 303 ? -6.841 2.079 -13.162 1.00 91.94 303 ALA A C 1
ATOM 2473 O O . ALA A 1 303 ? -7.626 1.849 -12.249 1.00 91.94 303 ALA A O 1
ATOM 2474 N N . ILE A 1 304 ? -6.618 1.191 -14.137 1.00 93.31 304 ILE A N 1
ATOM 2475 C CA . ILE A 1 304 ? -7.319 -0.102 -14.223 1.00 93.31 304 ILE A CA 1
ATOM 2476 C C . ILE A 1 304 ? -7.031 -0.965 -12.991 1.00 93.31 304 ILE A C 1
ATOM 2478 O O . ILE A 1 304 ? -7.954 -1.525 -12.400 1.00 93.31 304 ILE A O 1
ATOM 2482 N N . SER A 1 305 ? -5.761 -1.056 -12.586 1.00 93.00 305 SER A N 1
ATOM 2483 C CA . SER A 1 305 ? -5.379 -1.835 -11.407 1.00 93.00 305 SER A CA 1
ATOM 2484 C C . SER A 1 305 ? -5.962 -1.259 -10.113 1.00 93.00 305 SER A C 1
ATOM 2486 O O . SER A 1 305 ? -6.372 -2.024 -9.247 1.00 93.00 305 SER A O 1
ATOM 2488 N N . GLU A 1 306 ? -6.071 0.068 -10.007 1.00 90.19 306 GLU A N 1
ATOM 2489 C CA . GLU A 1 306 ? -6.661 0.748 -8.855 1.00 90.19 306 GLU A CA 1
ATOM 2490 C C . GLU A 1 306 ? -8.175 0.526 -8.792 1.00 90.19 306 GLU A C 1
ATOM 2492 O O . GLU A 1 306 ? -8.706 0.231 -7.728 1.00 90.19 306 GLU A O 1
ATOM 2497 N N . VAL A 1 307 ? -8.883 0.578 -9.928 1.00 92.00 307 VAL A N 1
ATOM 2498 C CA . VAL A 1 307 ? -10.316 0.237 -9.968 1.00 92.00 307 VAL A CA 1
ATOM 2499 C C . VAL A 1 307 ? -10.540 -1.201 -9.505 1.00 92.00 307 VAL A C 1
ATOM 2501 O O . VAL A 1 307 ? -11.389 -1.441 -8.647 1.00 92.00 307 VAL A O 1
ATOM 2504 N N . ALA A 1 308 ? -9.770 -2.156 -10.033 1.00 92.38 308 ALA A N 1
ATOM 2505 C CA . ALA A 1 308 ? -9.866 -3.554 -9.617 1.00 92.38 308 ALA A CA 1
ATOM 2506 C C . ALA A 1 308 ? -9.589 -3.717 -8.114 1.00 92.38 308 ALA A C 1
ATOM 2508 O O . ALA A 1 308 ? -10.322 -4.420 -7.419 1.00 92.38 308 ALA A O 1
ATOM 2509 N N . ASN A 1 309 ? -8.577 -3.018 -7.603 1.00 89.56 309 ASN A N 1
ATOM 2510 C CA . ASN A 1 309 ? -8.248 -3.004 -6.187 1.00 89.56 309 ASN A CA 1
ATOM 2511 C C . ASN A 1 309 ? -9.404 -2.483 -5.318 1.00 89.56 309 ASN A C 1
ATOM 2513 O O . ASN A 1 309 ? -9.782 -3.134 -4.345 1.00 89.56 309 ASN A O 1
ATOM 2517 N N . GLN A 1 310 ? -10.020 -1.359 -5.689 1.00 87.88 310 GLN A N 1
ATOM 2518 C CA . GLN A 1 310 ? -11.134 -0.799 -4.922 1.00 87.88 310 GLN A CA 1
ATOM 2519 C C . GLN A 1 310 ? -12.340 -1.741 -4.876 1.00 87.88 310 GLN A C 1
ATOM 2521 O O . GLN A 1 310 ? -12.973 -1.877 -3.830 1.00 87.88 310 GLN A O 1
ATOM 2526 N N . VAL A 1 311 ? -12.621 -2.460 -5.968 1.00 90.94 311 VAL A N 1
ATOM 2527 C CA . VAL A 1 311 ? -13.657 -3.506 -5.976 1.00 90.94 311 VAL A CA 1
ATOM 2528 C C . VAL A 1 311 ? -13.326 -4.610 -4.966 1.00 90.94 311 VAL A C 1
ATOM 2530 O O . VAL A 1 311 ? -14.186 -4.982 -4.167 1.00 90.94 311 VAL A O 1
ATOM 2533 N N . VAL A 1 312 ? -12.082 -5.101 -4.950 1.00 90.00 312 VAL A N 1
ATOM 2534 C CA . VAL A 1 312 ? -11.633 -6.127 -3.991 1.00 90.00 312 VAL A CA 1
ATOM 2535 C C . VAL A 1 312 ? -11.734 -5.626 -2.547 1.00 90.00 312 VAL A C 1
ATOM 2537 O O . VAL A 1 312 ? -12.238 -6.348 -1.688 1.00 90.00 312 VAL A O 1
ATOM 2540 N N . MET A 1 313 ? -11.320 -4.387 -2.272 1.00 84.62 313 MET A N 1
ATOM 2541 C CA . MET A 1 313 ? -11.418 -3.783 -0.938 1.00 84.62 313 MET A CA 1
ATOM 2542 C C . MET A 1 313 ? -12.868 -3.653 -0.467 1.00 84.62 313 MET A C 1
ATOM 2544 O O . MET A 1 313 ? -13.178 -4.020 0.665 1.00 84.62 313 MET A O 1
ATOM 2548 N N . CYS A 1 314 ? -13.779 -3.182 -1.325 1.00 84.94 314 CYS A N 1
ATOM 2549 C CA . CYS A 1 314 ? -15.201 -3.102 -0.990 1.00 84.94 314 CYS A CA 1
ATOM 2550 C C . CYS A 1 314 ? -15.783 -4.478 -0.638 1.00 84.94 314 CYS A C 1
ATOM 2552 O O . CYS A 1 314 ? -16.508 -4.599 0.351 1.00 84.94 314 CYS A O 1
ATOM 2554 N N . LEU A 1 315 ? -15.438 -5.515 -1.410 1.00 87.56 315 LEU A N 1
ATOM 2555 C CA . LEU A 1 315 ? -15.860 -6.887 -1.128 1.00 87.56 315 LEU A CA 1
ATOM 2556 C C . LEU A 1 315 ? -15.304 -7.388 0.211 1.00 87.56 315 LEU A C 1
ATOM 2558 O O . LEU A 1 315 ? -16.052 -7.962 0.999 1.00 87.56 315 LEU A O 1
ATOM 2562 N N . LEU A 1 316 ? -14.025 -7.136 0.506 1.00 83.81 316 LEU A N 1
ATOM 2563 C CA . LEU A 1 316 ? -13.410 -7.525 1.778 1.00 83.81 316 LEU A CA 1
ATOM 2564 C C . LEU A 1 316 ? -14.056 -6.842 2.983 1.00 83.81 316 LEU A C 1
ATOM 2566 O O . LEU A 1 316 ? -14.364 -7.516 3.964 1.00 83.81 316 LEU A O 1
ATOM 2570 N N . ILE A 1 317 ? -14.303 -5.532 2.905 1.00 82.00 317 ILE A N 1
ATOM 2571 C CA . ILE A 1 317 ? -14.990 -4.778 3.965 1.00 82.00 317 ILE A CA 1
ATOM 2572 C C . ILE A 1 317 ? -16.389 -5.355 4.203 1.00 82.00 317 ILE A C 1
ATOM 2574 O O . ILE A 1 317 ? -16.808 -5.510 5.350 1.00 82.00 317 ILE A O 1
ATOM 2578 N N . TRP A 1 318 ? -17.109 -5.697 3.132 1.00 82.56 318 TRP A N 1
ATOM 2579 C CA . TRP A 1 318 ? -18.443 -6.280 3.235 1.00 82.56 318 TRP A CA 1
ATOM 2580 C C . TRP A 1 318 ? -18.421 -7.670 3.886 1.00 82.56 318 TRP A C 1
ATOM 2582 O O . TRP A 1 318 ? -19.154 -7.903 4.846 1.00 82.56 318 TRP A O 1
ATOM 2592 N N . ILE A 1 319 ? -17.530 -8.561 3.436 1.00 83.50 319 ILE A N 1
ATOM 2593 C CA . ILE A 1 319 ? -17.361 -9.910 4.001 1.00 83.50 319 ILE A CA 1
ATOM 2594 C C . ILE A 1 319 ? -16.949 -9.836 5.476 1.00 83.50 319 ILE A C 1
ATOM 2596 O O . ILE A 1 319 ? -17.526 -10.524 6.317 1.00 83.50 319 ILE A O 1
ATOM 2600 N N . PHE A 1 320 ? -15.971 -8.989 5.809 1.00 78.50 320 PHE A N 1
ATOM 2601 C CA . PHE A 1 320 ? -15.506 -8.821 7.185 1.00 78.50 320 PHE A CA 1
ATOM 2602 C C . PHE A 1 320 ? -16.601 -8.237 8.081 1.00 78.50 320 PHE A C 1
ATOM 2604 O O . PHE A 1 320 ? -16.804 -8.714 9.193 1.00 78.50 320 PHE A O 1
ATOM 2611 N N . GLY A 1 321 ? -17.348 -7.247 7.587 1.00 75.31 321 GLY A N 1
ATOM 2612 C CA . GLY A 1 321 ? -18.496 -6.683 8.292 1.00 75.31 321 GLY A CA 1
ATOM 2613 C C . GLY A 1 321 ? -19.562 -7.730 8.614 1.00 75.31 321 GLY A C 1
ATOM 2614 O O . GLY A 1 321 ? -20.003 -7.819 9.757 1.00 75.31 321 GLY A O 1
ATOM 2615 N N . PHE A 1 322 ? -19.906 -8.571 7.635 1.00 79.56 322 PHE A N 1
ATOM 2616 C CA . PHE A 1 322 ? -20.841 -9.685 7.812 1.00 79.56 322 PHE A CA 1
ATOM 2617 C C . PHE A 1 322 ? -20.335 -10.732 8.821 1.00 79.56 322 PHE A C 1
ATOM 2619 O O . PHE A 1 322 ? -21.086 -11.218 9.665 1.00 79.56 322 PHE A O 1
ATOM 2626 N N . TYR A 1 323 ? -19.042 -11.056 8.782 1.00 78.19 323 TYR A N 1
ATOM 2627 C CA . TYR A 1 323 ? -18.428 -11.965 9.751 1.00 78.19 323 TYR A CA 1
ATOM 2628 C C . TYR A 1 323 ? -18.493 -11.409 11.183 1.00 78.19 323 TYR A C 1
ATOM 2630 O O . TYR A 1 323 ? -18.879 -12.117 12.116 1.00 78.19 323 TYR A O 1
ATOM 2638 N N . VAL A 1 324 ? -18.168 -10.124 11.362 1.00 72.88 324 VAL A N 1
ATOM 2639 C CA . VAL A 1 324 ? -18.232 -9.449 12.666 1.00 72.88 324 VAL A CA 1
ATOM 2640 C C . VAL A 1 324 ? -19.667 -9.382 13.190 1.00 72.88 324 VAL A C 1
ATOM 2642 O O . VAL A 1 324 ? -19.868 -9.601 14.384 1.00 72.88 324 VAL A O 1
ATOM 2645 N N . SER A 1 325 ? -20.666 -9.130 12.334 1.00 71.25 325 SER A N 1
ATOM 2646 C CA . SER A 1 325 ? -22.068 -9.100 12.770 1.00 71.25 325 SER A CA 1
ATOM 2647 C C . SER A 1 325 ? -22.547 -10.460 13.280 1.00 71.25 325 SER A C 1
ATOM 2649 O O . SER A 1 325 ? -23.176 -10.512 14.332 1.00 71.25 325 SER A O 1
ATOM 2651 N N . ILE A 1 326 ? -22.174 -11.561 12.613 1.00 75.19 326 ILE A N 1
ATOM 2652 C CA . ILE A 1 326 ? -22.511 -12.919 13.075 1.00 75.19 326 ILE A CA 1
ATOM 2653 C C . ILE A 1 326 ? -21.906 -13.193 14.456 1.00 75.19 326 ILE A C 1
ATOM 2655 O O . ILE A 1 326 ? -22.589 -13.692 15.351 1.00 75.19 326 ILE A O 1
ATOM 2659 N N . ILE A 1 327 ? -20.628 -12.860 14.656 1.00 69.56 327 ILE A N 1
ATOM 2660 C CA . ILE A 1 327 ? -19.960 -13.071 15.949 1.00 69.56 327 ILE A CA 1
ATOM 2661 C C . ILE A 1 327 ? -20.617 -12.237 17.046 1.00 69.56 327 ILE A C 1
ATOM 2663 O O . ILE A 1 327 ? -20.861 -12.753 18.137 1.00 69.56 327 ILE A O 1
ATOM 2667 N N . ALA A 1 328 ? -20.908 -10.965 16.766 1.00 64.06 328 ALA A N 1
ATOM 2668 C CA . ALA A 1 328 ? -21.540 -10.072 17.729 1.00 64.06 328 ALA A CA 1
ATOM 2669 C C . ALA A 1 328 ? -22.902 -10.615 18.194 1.00 64.06 328 ALA A C 1
ATOM 2671 O O . ALA A 1 328 ? -23.173 -10.623 19.393 1.00 64.06 328 ALA A O 1
ATOM 2672 N N . GLU A 1 329 ? -23.719 -11.130 17.270 1.00 63.91 329 GLU A N 1
ATOM 2673 C CA . GLU A 1 329 ? -25.016 -11.744 17.583 1.00 63.91 329 GLU A CA 1
ATOM 2674 C C . GLU A 1 329 ? -24.884 -13.062 18.360 1.00 63.91 329 GLU A C 1
ATOM 2676 O O . GLU A 1 329 ? -25.681 -13.330 19.258 1.00 63.91 329 GLU A O 1
ATOM 2681 N N . THR A 1 330 ? -23.864 -13.869 18.054 1.00 59.81 330 THR A N 1
ATOM 2682 C CA . THR A 1 330 ? -23.696 -15.210 18.639 1.00 59.81 330 THR A CA 1
ATOM 2683 C C . THR A 1 330 ? -23.113 -15.172 20.055 1.00 59.81 330 THR A C 1
ATOM 2685 O O . THR A 1 330 ? -23.500 -15.977 20.900 1.00 59.81 330 THR A O 1
ATOM 2688 N N . PHE A 1 331 ? -22.185 -14.251 20.336 1.00 54.47 331 PHE A N 1
ATOM 2689 C CA . PHE A 1 331 ? -21.434 -14.240 21.598 1.00 54.47 331 PHE A CA 1
ATOM 2690 C C . PHE A 1 331 ? -21.882 -13.165 22.602 1.00 54.47 331 PHE A C 1
ATOM 2692 O O . PHE A 1 331 ? -21.597 -13.317 23.788 1.00 54.47 331 PHE A O 1
ATOM 2699 N N . TYR A 1 332 ? -22.603 -12.112 22.183 1.00 48.81 332 TYR A N 1
ATOM 2700 C CA . TYR A 1 332 ? -22.982 -11.003 23.075 1.00 48.81 332 TYR A CA 1
ATOM 2701 C C . TYR A 1 332 ? -24.382 -10.424 22.775 1.00 48.81 332 TYR A C 1
ATOM 2703 O O . TYR A 1 332 ? -24.497 -9.327 22.225 1.00 48.81 332 TYR A O 1
ATOM 2711 N N . PRO A 1 333 ? -25.474 -11.088 23.207 1.00 45.12 333 PRO A N 1
ATOM 2712 C CA . PRO A 1 333 ? -26.837 -10.575 23.023 1.00 45.12 333 PRO A CA 1
ATOM 2713 C C . PRO A 1 333 ? -27.134 -9.287 23.820 1.00 45.12 333 PRO A C 1
ATOM 2715 O O . PRO A 1 333 ? -28.095 -8.576 23.523 1.00 45.12 333 PRO A O 1
ATOM 2718 N N . SER A 1 334 ? -26.320 -8.940 24.825 1.00 40.94 334 SER A N 1
ATOM 2719 C CA . SER A 1 334 ? -26.474 -7.714 25.615 1.00 40.94 334 SER A CA 1
ATOM 2720 C C . SER A 1 334 ? -25.590 -6.579 25.082 1.00 40.94 334 SER A C 1
ATOM 2722 O O . SER A 1 334 ? -24.371 -6.588 25.266 1.00 40.94 334 SER A O 1
ATOM 2724 N N . ARG A 1 335 ? -26.224 -5.570 24.465 1.00 41.34 335 ARG A N 1
ATOM 2725 C CA . ARG A 1 335 ? -25.625 -4.281 24.068 1.00 41.34 335 ARG A CA 1
ATOM 2726 C C . ARG A 1 335 ? -24.801 -3.688 25.221 1.00 41.34 335 ARG A C 1
ATOM 2728 O O . ARG A 1 335 ? -25.382 -3.162 26.164 1.00 41.34 335 ARG A O 1
ATOM 2735 N N . GLY A 1 336 ? -23.471 -3.743 25.149 1.00 40.59 336 GLY A N 1
ATOM 2736 C CA . GLY A 1 336 ? -22.635 -3.044 26.133 1.00 40.59 336 GLY A CA 1
ATOM 2737 C C . GLY A 1 336 ? -21.173 -3.466 26.247 1.00 40.59 336 GLY A C 1
ATOM 2738 O O . GLY A 1 336 ? -20.397 -2.709 26.820 1.00 40.59 336 GLY A O 1
ATOM 2739 N N . GLN A 1 337 ? -20.755 -4.614 25.707 1.00 35.28 337 GLN A N 1
ATOM 2740 C CA . GLN A 1 337 ? -19.334 -4.976 25.723 1.00 35.28 337 GLN A CA 1
ATOM 2741 C C . GLN A 1 337 ? -18.628 -4.494 24.454 1.00 35.28 337 GLN A C 1
ATOM 2743 O O . GLN A 1 337 ? -18.977 -4.857 23.333 1.00 35.28 337 GLN A O 1
ATOM 2748 N N . THR A 1 338 ? -17.637 -3.623 24.651 1.00 38.50 338 THR A N 1
ATOM 2749 C CA . THR A 1 338 ? -16.706 -3.174 23.617 1.00 38.50 338 THR A CA 1
ATOM 2750 C C . THR A 1 338 ? -15.978 -4.365 23.016 1.00 38.50 338 THR A C 1
ATOM 2752 O O . THR A 1 338 ? -15.287 -5.111 23.708 1.00 38.50 338 THR A O 1
ATOM 2755 N N . ILE A 1 339 ? -16.121 -4.491 21.703 1.00 39.97 339 ILE A N 1
ATOM 2756 C CA . ILE A 1 339 ? -15.436 -5.452 20.856 1.00 39.97 339 ILE A CA 1
ATOM 2757 C C . ILE A 1 339 ? -13.928 -5.140 20.887 1.00 39.97 339 ILE A C 1
ATOM 2759 O O . ILE A 1 339 ? -13.439 -4.320 20.112 1.00 39.97 339 ILE A O 1
ATOM 2763 N N . ASN A 1 340 ? -13.170 -5.803 21.761 1.00 37.75 340 ASN A N 1
ATOM 2764 C CA . ASN A 1 340 ? -11.724 -5.956 21.582 1.00 37.75 340 ASN A CA 1
ATOM 2765 C C . ASN A 1 340 ? -11.488 -7.170 20.669 1.00 37.75 340 ASN A C 1
ATOM 2767 O O . ASN A 1 340 ? -11.000 -8.203 21.104 1.00 37.75 340 ASN A O 1
ATOM 2771 N N . VAL A 1 341 ? -11.876 -7.056 19.392 1.00 38.66 341 VAL A N 1
ATOM 2772 C CA . VAL A 1 341 ? -11.578 -8.075 18.355 1.00 38.66 341 VAL A CA 1
ATOM 2773 C C . VAL A 1 341 ? -10.094 -8.093 17.983 1.00 38.66 341 VAL A C 1
ATOM 2775 O O . VAL A 1 341 ? -9.632 -9.007 17.307 1.00 38.66 341 VAL A O 1
ATOM 2778 N N . PHE A 1 342 ? -9.332 -7.118 18.471 1.00 40.94 342 PHE A N 1
ATOM 2779 C CA . PHE A 1 342 ? -7.910 -7.000 18.210 1.00 40.94 342 PHE A CA 1
ATOM 2780 C C . PHE A 1 342 ? -7.087 -7.662 19.290 1.00 40.94 342 PHE A C 1
ATOM 2782 O O . PHE A 1 342 ? -6.515 -7.005 20.162 1.00 40.94 342 PHE A O 1
ATOM 2789 N N . VAL A 1 343 ? -6.987 -8.971 19.135 1.00 33.84 343 VAL A N 1
ATOM 2790 C CA . VAL A 1 343 ? -5.671 -9.590 19.121 1.00 33.84 343 VAL A CA 1
ATOM 2791 C C . VAL A 1 343 ? -5.600 -10.544 17.935 1.00 33.84 343 VAL A C 1
ATOM 2793 O O . VAL A 1 343 ? -6.627 -11.200 17.626 1.00 33.84 343 VAL A O 1
#

Radius of gyration: 23.42 Å; Cα contacts (8 Å, |Δi|>4): 295; chains: 1; bounding box: 64×55×64 Å

Mean predicted aligned error: 10.26 Å

Nearest PDB structures (foldseek):
  1wdz-assembly1_B  TM=1.698E-01  e=2.498E+00  Homo sapiens
  4wpe-assembly1_A-2  TM=2.185E-01  e=7.199E+00  Saccharomyces cerevisiae S288C
  2d1l-assembly1_A  TM=1.680E-01  e=7.511E+00  Mus musculus
  4u0q-assembly2_C  TM=1.601E-01  e=8.174E+00  Plasmodium falciparum

InterPro domains:
  IPR036259 MFS transporter superfamily [G3DSA:1.20.1250.20] (15-121)
  IPR036259 MFS transporter superfamily [SSF103473] (18-326)
  IPR050382 Major Facilitator Superfamily Sodium/Anion Cotransporter [PTHR11662] (134-316)

pLDDT: mean 75.4, std 15.37, range [29.94, 93.56]

Foldseek 3Di:
DDDPPPPPPPPPDPPCLVVQLVLLVVLVVQLLVLLVVLLVVLLPDQLLLSVLSSVVSNLVSVLVSLVCQLPPPRHQVVDPPVSVVVNVVSVVVSCVVCLLRQLVSLLSSLLSHDPVNFADDDPVPPQPPPPDPPDQDDDPVVVLVVDPLLVVLLVLLLLLVVLVLPAPVNVVVLVVVPDPDDPVVVSVVSVVVSVLCPLLSVLLSVLSNVLSVVLVVCCVVVVDRNLRSLVVLSCQLRVVLVVQLVVLVVQQVVCPPPPCNVVSLVVSSVSSSVSSSSNSSNCSRNVCSLSNVPSSCSSVSVSVSVVSNVVSSVVVSVVSSVVVVVCCVPPPPDPDDDPPVDD

Solvent-accessible surface area (backbone atoms only — not comparable to full-atom values): 19124 Å² total; per-residue (Å²): 135,84,62,96,78,80,63,77,78,74,76,74,66,86,85,58,70,69,58,50,54,47,58,62,52,54,42,47,56,50,47,57,49,44,51,54,53,33,58,60,56,33,78,82,50,58,63,58,56,35,53,42,53,37,51,42,54,47,48,53,46,51,52,51,40,54,50,40,63,72,68,44,91,54,50,51,89,81,48,61,69,67,53,36,52,50,50,54,50,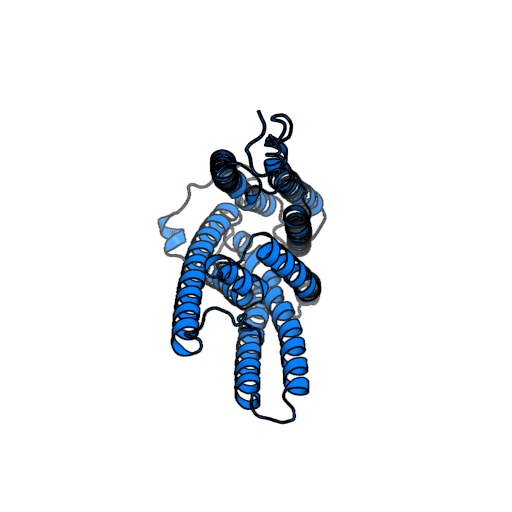49,52,52,56,50,50,61,66,51,61,56,50,61,28,49,50,40,35,55,46,31,71,64,54,58,70,92,81,43,52,81,71,62,93,84,57,65,72,70,75,76,61,57,101,83,64,75,78,79,82,58,64,73,57,53,78,66,34,62,71,51,53,51,49,33,53,53,54,32,49,51,52,53,61,48,35,75,33,71,70,42,51,48,65,44,52,70,78,74,58,95,59,56,73,68,57,48,51,53,52,50,52,56,45,54,64,65,47,48,62,46,50,53,40,25,48,49,29,30,46,51,33,28,54,46,50,53,49,38,38,76,70,66,77,34,58,64,62,60,39,22,54,49,34,32,46,53,12,46,54,53,25,53,55,47,53,52,50,44,49,54,54,53,67,75,31,76,88,45,95,56,38,70,61,52,49,51,51,43,55,51,51,46,44,52,29,51,15,41,33,30,22,22,53,57,19,57,71,60,44,41,37,41,75,33,39,92,46,13,13,57,50,45,46,54,30,49,54,54,29,52,54,52,51,54,51,49,45,51,53,50,49,53,52,51,51,54,50,46,61,74,78,48,84,64,94,79,76,82,82,76,75,84,120

Organism: NCBI:txid86971